Protein AF-A0A955SI60-F1 (afdb_monomer_lite)

Structure (mmCIF, N/CA/C/O backbone):
data_AF-A0A955SI60-F1
#
_entry.id   AF-A0A955SI60-F1
#
loop_
_atom_site.group_PDB
_atom_site.id
_atom_site.type_symbol
_atom_site.label_atom_id
_atom_site.label_alt_id
_atom_site.label_comp_id
_atom_site.label_asym_id
_atom_site.label_entity_id
_atom_site.label_seq_id
_atom_site.pdbx_PDB_ins_code
_atom_site.Cartn_x
_atom_site.Cartn_y
_atom_site.Cartn_z
_atom_site.occupancy
_atom_site.B_iso_or_equiv
_atom_site.auth_seq_id
_atom_site.auth_comp_id
_atom_site.auth_asym_id
_atom_site.auth_atom_id
_atom_site.pdbx_PDB_model_num
ATOM 1 N N . MET A 1 1 ? 5.652 25.265 19.968 1.00 90.12 1 MET A N 1
ATOM 2 C CA . MET A 1 1 ? 7.093 24.926 19.983 1.00 90.12 1 MET A CA 1
ATOM 3 C C . MET A 1 1 ? 7.359 23.483 19.547 1.00 90.12 1 MET A C 1
ATOM 5 O O . MET A 1 1 ? 7.915 23.309 18.474 1.00 90.12 1 MET A O 1
ATOM 9 N N . HIS A 1 2 ? 6.921 22.450 20.284 1.00 91.44 2 HIS A N 1
ATOM 10 C CA . HIS A 1 2 ? 7.214 21.042 19.933 1.00 91.44 2 HIS A CA 1
ATOM 11 C C . HIS A 1 2 ? 6.725 20.606 18.539 1.00 91.44 2 HIS A C 1
ATOM 13 O O . HIS A 1 2 ? 7.472 19.961 17.810 1.00 91.44 2 HIS A O 1
ATOM 19 N N . LEU A 1 3 ? 5.519 21.017 18.124 1.00 92.81 3 LEU A N 1
ATOM 20 C CA . LEU A 1 3 ? 5.010 20.723 16.776 1.00 92.81 3 LEU A CA 1
ATOM 21 C C . LEU A 1 3 ? 5.890 21.342 15.676 1.00 92.81 3 LEU A C 1
ATOM 23 O O . LEU A 1 3 ? 6.176 20.697 14.674 1.00 92.81 3 LEU A O 1
ATOM 27 N N . SER A 1 4 ? 6.368 22.571 15.882 1.00 93.38 4 SER A N 1
ATOM 28 C CA . SER A 1 4 ? 7.253 23.267 14.941 1.00 93.38 4 SER A CA 1
ATOM 29 C C . SER A 1 4 ? 8.592 22.541 14.789 1.00 93.38 4 SER A C 1
ATOM 31 O O . SER A 1 4 ? 9.069 22.372 13.672 1.00 93.38 4 SER A O 1
ATOM 33 N N . ILE A 1 5 ? 9.162 22.042 15.893 1.00 95.25 5 ILE A N 1
ATOM 34 C CA . ILE A 1 5 ? 10.389 21.229 15.868 1.00 95.25 5 ILE A CA 1
ATOM 35 C C . ILE A 1 5 ? 10.158 19.934 15.080 1.00 95.25 5 ILE A C 1
ATOM 37 O O . ILE A 1 5 ? 10.994 19.565 14.260 1.00 95.25 5 ILE A O 1
ATOM 41 N N . ALA A 1 6 ? 9.011 19.273 15.268 1.00 92.31 6 ALA A N 1
ATOM 42 C CA . ALA A 1 6 ? 8.667 18.076 14.505 1.00 92.31 6 ALA A CA 1
ATOM 43 C C . ALA A 1 6 ? 8.571 18.360 12.995 1.00 92.31 6 ALA A C 1
ATOM 45 O O . ALA A 1 6 ? 9.074 17.574 12.194 1.00 92.31 6 ALA A O 1
ATOM 46 N N . VAL A 1 7 ? 7.985 19.495 12.594 1.00 94.38 7 VAL A N 1
ATOM 47 C CA . VAL A 1 7 ? 7.945 19.915 11.182 1.00 94.38 7 VAL A CA 1
ATOM 48 C C . VAL A 1 7 ? 9.360 20.117 10.638 1.00 94.38 7 VAL A C 1
ATOM 50 O O . VAL A 1 7 ? 9.697 19.549 9.602 1.00 94.38 7 VAL A O 1
ATOM 53 N N . VAL A 1 8 ? 10.212 20.854 11.356 1.00 95.94 8 VAL A N 1
ATOM 54 C CA . VAL A 1 8 ? 11.603 21.102 10.944 1.00 95.94 8 VAL A CA 1
ATOM 55 C C . VAL A 1 8 ? 12.389 19.795 10.813 1.00 95.94 8 VAL A C 1
ATOM 57 O O . VAL A 1 8 ? 13.083 19.598 9.819 1.00 95.94 8 VAL A O 1
ATOM 60 N N . LEU A 1 9 ? 12.234 18.865 11.757 1.00 94.94 9 LEU A N 1
ATOM 61 C CA . LEU A 1 9 ? 12.903 17.565 11.714 1.00 94.94 9 LEU A CA 1
ATOM 62 C C . LEU A 1 9 ? 12.480 16.735 10.490 1.00 94.94 9 LEU A C 1
ATOM 64 O O . LEU A 1 9 ? 13.330 16.126 9.842 1.00 94.94 9 LEU A O 1
ATOM 68 N N . ASN A 1 10 ? 11.196 16.759 10.121 1.00 93.25 10 ASN A N 1
ATOM 69 C CA . ASN A 1 10 ? 10.710 16.091 8.909 1.00 93.25 10 ASN A CA 1
ATOM 70 C C . ASN A 1 10 ? 11.240 16.750 7.627 1.00 93.25 10 ASN A C 1
ATOM 72 O O . ASN A 1 10 ? 11.601 16.044 6.683 1.00 93.25 10 ASN A O 1
ATOM 76 N N . VAL A 1 11 ? 11.336 18.084 7.591 1.00 94.69 11 VAL A N 1
ATOM 77 C CA . VAL A 1 11 ? 11.937 18.811 6.461 1.00 94.69 11 VAL A CA 1
ATOM 78 C C . VAL A 1 11 ? 13.406 18.422 6.305 1.00 94.69 11 VAL A C 1
ATOM 80 O O . VAL A 1 11 ? 13.807 18.005 5.220 1.00 94.69 11 VAL A O 1
ATOM 83 N N . ILE A 1 12 ? 14.191 18.471 7.385 1.00 96.31 12 ILE A N 1
ATOM 84 C CA . ILE A 1 12 ? 15.611 18.092 7.368 1.00 96.31 12 ILE A CA 1
ATOM 85 C C . ILE A 1 12 ? 15.773 16.630 6.937 1.00 96.31 12 ILE A C 1
ATOM 87 O O . ILE A 1 12 ? 16.556 16.342 6.035 1.00 96.31 12 ILE A O 1
ATOM 91 N N . GLY A 1 13 ? 14.999 15.709 7.520 1.00 94.44 13 GLY A N 1
ATOM 92 C CA . GLY A 1 13 ? 15.037 14.292 7.152 1.00 94.44 13 GLY A CA 1
ATOM 93 C C . GLY A 1 13 ? 14.710 14.052 5.675 1.00 94.44 13 GLY A C 1
ATOM 94 O O . GLY A 1 13 ? 15.378 13.257 5.013 1.00 94.44 13 GLY A O 1
ATOM 95 N N . THR A 1 14 ? 13.737 14.786 5.128 1.00 94.69 14 THR A N 1
ATOM 96 C CA . THR A 1 14 ? 13.377 14.708 3.705 1.00 94.69 14 THR A CA 1
ATOM 97 C C . THR A 1 14 ? 14.503 15.236 2.819 1.00 94.69 14 THR A C 1
ATOM 99 O O . THR A 1 14 ? 14.872 14.571 1.854 1.00 94.69 14 THR A O 1
ATOM 102 N N . VAL A 1 15 ? 15.109 16.376 3.163 1.00 94.88 15 VAL A N 1
ATOM 103 C CA . VAL A 1 15 ? 16.250 16.936 2.419 1.00 94.88 15 VAL A CA 1
ATOM 104 C C . VAL A 1 15 ? 17.434 15.968 2.419 1.00 94.88 15 VAL A C 1
ATOM 106 O O . VAL A 1 15 ? 17.988 15.684 1.358 1.00 94.88 15 VAL A O 1
ATOM 109 N N . LEU A 1 16 ? 17.782 15.395 3.574 1.00 95.31 16 LEU A N 1
ATOM 110 C CA . LEU A 1 16 ? 18.852 14.398 3.679 1.00 95.31 16 LEU A CA 1
ATOM 111 C C . LEU A 1 16 ? 18.566 13.161 2.821 1.00 95.31 16 LEU A C 1
ATOM 113 O O . LEU A 1 16 ? 19.465 12.649 2.155 1.00 95.31 16 LEU A O 1
ATOM 117 N N . MET A 1 17 ? 17.312 12.702 2.792 1.00 95.06 17 MET A N 1
ATOM 118 C CA . MET A 1 17 ? 16.909 11.591 1.934 1.00 95.06 17 MET A CA 1
ATOM 119 C C . MET A 1 17 ? 17.058 11.940 0.446 1.00 95.06 17 MET A C 1
ATOM 121 O O . MET A 1 17 ? 17.582 11.121 -0.307 1.00 95.06 17 MET A O 1
ATOM 125 N N . PHE A 1 18 ? 16.628 13.133 0.021 1.00 95.19 18 PHE A N 1
ATOM 126 C CA . PHE A 1 18 ? 16.744 13.588 -1.370 1.00 95.19 18 PHE A CA 1
ATOM 127 C C . PHE A 1 18 ? 18.197 13.687 -1.808 1.00 95.19 18 PHE A C 1
ATOM 129 O O . PHE A 1 18 ? 18.535 13.220 -2.894 1.00 95.19 18 PHE A O 1
ATOM 136 N N . LEU A 1 19 ? 19.051 14.232 -0.937 1.00 93.94 19 LEU A N 1
ATOM 137 C CA . LEU A 1 19 ? 20.488 14.264 -1.149 1.00 93.94 19 LEU A CA 1
ATOM 138 C C . LEU A 1 19 ? 21.017 12.843 -1.3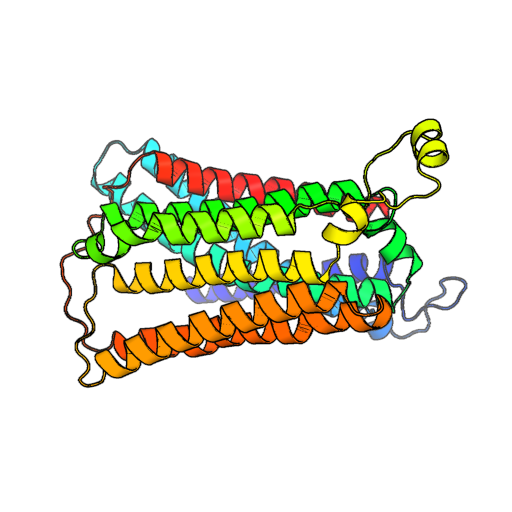12 1.00 93.94 19 LEU A C 1
ATOM 140 O O . LEU A 1 19 ? 21.517 12.533 -2.380 1.00 93.94 19 LEU A O 1
ATOM 144 N N . ALA A 1 20 ? 20.819 11.944 -0.344 1.00 93.75 20 ALA A N 1
ATOM 145 C CA . ALA A 1 20 ? 21.285 10.556 -0.447 1.00 93.75 20 ALA A CA 1
ATOM 146 C C . ALA A 1 20 ? 20.769 9.832 -1.710 1.00 93.75 20 ALA A C 1
ATOM 148 O O . ALA A 1 20 ? 21.484 9.029 -2.313 1.00 93.75 20 ALA A O 1
ATOM 149 N N . ASN A 1 21 ? 19.541 10.133 -2.142 1.00 94.06 21 ASN A N 1
ATOM 150 C CA . ASN A 1 21 ? 18.965 9.608 -3.377 1.00 94.06 21 ASN A CA 1
ATOM 151 C C . ASN A 1 21 ? 19.651 10.117 -4.638 1.00 94.06 21 ASN A C 1
ATOM 153 O O . ASN A 1 21 ? 19.667 9.378 -5.616 1.00 94.06 21 ASN A O 1
ATOM 157 N N . SER A 1 22 ? 20.249 11.308 -4.626 1.00 94.25 22 SER A N 1
ATOM 158 C CA . SER A 1 22 ? 21.050 11.821 -5.742 1.00 94.25 22 SER A CA 1
ATOM 159 C C . SER A 1 22 ? 22.220 10.891 -6.057 1.00 94.25 22 SER A C 1
ATOM 161 O O . SER A 1 22 ? 22.376 10.487 -7.205 1.00 94.25 22 SER A O 1
ATOM 163 N N . TRP A 1 23 ? 22.977 10.451 -5.043 1.00 91.94 23 TRP A N 1
ATOM 164 C CA . TRP A 1 23 ? 24.072 9.488 -5.239 1.00 91.94 23 TRP A CA 1
ATOM 165 C C . TRP A 1 23 ? 23.557 8.139 -5.742 1.00 91.94 23 TRP A C 1
ATOM 167 O O . TRP A 1 23 ? 24.095 7.589 -6.698 1.00 91.94 23 TRP A O 1
ATOM 177 N N . ILE A 1 24 ? 22.499 7.601 -5.125 1.00 89.75 24 ILE A N 1
ATOM 178 C CA . ILE A 1 24 ? 21.958 6.290 -5.515 1.00 89.75 24 ILE A CA 1
ATOM 179 C C . ILE A 1 24 ? 21.425 6.321 -6.950 1.00 89.75 24 ILE A C 1
ATOM 181 O O . ILE A 1 24 ? 21.704 5.399 -7.714 1.00 89.75 24 ILE A O 1
ATOM 185 N N . ALA A 1 25 ? 20.674 7.362 -7.312 1.00 92.19 25 ALA A N 1
ATOM 186 C CA . ALA A 1 25 ? 20.113 7.518 -8.646 1.00 92.19 25 ALA A CA 1
ATOM 187 C C . ALA A 1 25 ? 21.216 7.745 -9.688 1.00 92.19 25 ALA A C 1
ATOM 189 O O . ALA A 1 25 ? 21.189 7.098 -10.729 1.00 92.19 25 ALA A O 1
ATOM 190 N N . PHE A 1 26 ? 22.234 8.557 -9.387 1.00 92.75 26 PHE A N 1
ATOM 191 C CA . PHE A 1 26 ? 23.385 8.753 -10.272 1.00 92.75 26 PHE A CA 1
ATOM 192 C C . PHE A 1 26 ? 24.153 7.448 -10.536 1.00 92.75 26 PHE A C 1
ATOM 194 O O . PHE A 1 26 ? 24.513 7.175 -11.674 1.00 92.75 26 PHE A O 1
ATOM 201 N N . MET A 1 27 ? 24.346 6.595 -9.522 1.00 89.62 27 MET A N 1
ATOM 202 C CA . MET A 1 27 ? 24.999 5.289 -9.708 1.00 89.62 27 MET A CA 1
ATOM 203 C C . MET A 1 27 ? 24.209 4.329 -10.613 1.00 89.62 27 MET A C 1
ATOM 205 O O . MET A 1 27 ? 24.795 3.408 -11.169 1.00 89.62 27 MET A O 1
ATOM 209 N N . MET A 1 28 ? 22.888 4.498 -10.728 1.00 88.12 28 MET A N 1
ATOM 210 C CA . MET A 1 28 ? 22.024 3.639 -11.553 1.00 88.12 28 MET A CA 1
ATOM 211 C C . MET A 1 28 ? 21.735 4.235 -12.935 1.00 88.12 28 MET A C 1
ATOM 213 O O . MET A 1 28 ? 21.564 3.504 -13.908 1.00 88.12 28 MET A O 1
ATOM 217 N N . SER A 1 29 ? 21.655 5.558 -13.017 1.00 90.94 29 SER A N 1
ATOM 218 C CA . SER A 1 29 ? 21.390 6.315 -14.234 1.00 90.94 29 SER A CA 1
ATOM 219 C C . SER A 1 29 ? 22.292 7.551 -14.275 1.00 90.94 29 SER A C 1
ATOM 221 O O . SER A 1 29 ? 21.814 8.653 -13.992 1.00 90.94 29 SER A O 1
ATOM 223 N N . PRO A 1 30 ? 23.598 7.398 -14.556 1.00 92.00 30 PRO A N 1
ATOM 224 C CA . PRO A 1 30 ? 24.511 8.532 -14.602 1.00 92.00 30 PRO A CA 1
ATOM 225 C C . PRO A 1 30 ? 24.056 9.554 -15.651 1.00 92.00 30 PRO A C 1
ATOM 227 O O . PRO A 1 30 ? 23.577 9.199 -16.733 1.00 92.00 30 PRO A O 1
ATOM 230 N N . ALA A 1 31 ? 24.185 10.832 -15.301 1.00 91.56 31 ALA A N 1
ATOM 231 C CA . ALA A 1 31 ? 23.820 11.983 -16.122 1.00 91.56 31 ALA A CA 1
ATOM 232 C C . ALA A 1 31 ? 24.774 13.153 -15.822 1.00 91.56 31 ALA A C 1
ATOM 234 O O . ALA A 1 31 ? 25.354 13.220 -14.744 1.00 91.56 31 ALA A O 1
ATOM 235 N N . GLY A 1 32 ? 24.982 14.070 -16.771 1.00 91.31 32 GLY A N 1
ATOM 236 C CA . GLY A 1 32 ? 25.940 15.172 -16.584 1.00 91.31 32 GLY A CA 1
ATOM 237 C C . GLY A 1 32 ? 27.418 14.743 -16.585 1.00 91.31 32 GLY A C 1
ATOM 238 O O . GLY A 1 32 ? 28.268 15.493 -16.100 1.00 91.31 32 GLY A O 1
ATOM 239 N N . VAL A 1 33 ? 27.720 13.562 -17.134 1.00 92.75 33 VAL A N 1
ATOM 240 C CA . VAL A 1 33 ? 29.073 13.046 -17.395 1.00 92.75 33 VAL A CA 1
ATOM 241 C C . VAL A 1 33 ? 29.200 12.588 -18.852 1.00 92.75 33 VAL A C 1
ATOM 243 O O . VAL A 1 33 ? 28.185 12.254 -19.466 1.00 92.75 33 VAL A O 1
ATOM 246 N N . ASP A 1 34 ? 30.413 12.591 -19.408 1.00 90.81 34 ASP A N 1
ATOM 247 C CA . ASP A 1 34 ? 30.697 12.011 -20.730 1.00 90.81 34 ASP A CA 1
ATOM 248 C C . ASP A 1 34 ? 30.874 10.478 -20.686 1.00 90.81 34 ASP A C 1
ATOM 250 O O . ASP A 1 34 ? 30.772 9.846 -19.631 1.00 90.81 34 ASP A O 1
ATOM 254 N N . GLU A 1 35 ? 31.157 9.867 -21.841 1.00 87.38 35 GLU A N 1
ATOM 255 C CA . GLU A 1 35 ? 31.391 8.418 -21.975 1.00 87.38 35 GLU A CA 1
ATOM 256 C C . GLU A 1 35 ? 32.590 7.909 -21.159 1.00 87.38 35 GLU A C 1
ATOM 258 O O . GLU A 1 35 ? 32.655 6.728 -20.825 1.00 87.38 35 GLU A O 1
ATOM 263 N N . GLN A 1 36 ? 33.533 8.789 -20.816 1.00 89.62 36 GLN A N 1
ATOM 264 C CA . GLN A 1 36 ? 34.694 8.474 -19.981 1.00 89.62 36 GLN A CA 1
ATOM 265 C C . GLN A 1 36 ? 34.423 8.759 -18.494 1.00 89.62 36 GLN A C 1
ATOM 267 O O . GLN A 1 36 ? 35.322 8.612 -17.664 1.00 89.62 36 GLN A O 1
ATOM 272 N N . GLY A 1 37 ? 33.199 9.168 -18.143 1.00 86.62 37 GLY A N 1
ATOM 273 C CA . GLY A 1 37 ? 32.790 9.509 -16.784 1.00 86.62 37 GLY A CA 1
ATOM 274 C C . GLY A 1 37 ? 33.261 10.887 -16.316 1.00 86.62 37 GLY A C 1
ATOM 275 O O . GLY A 1 37 ? 33.179 11.184 -15.122 1.00 86.62 37 GLY A O 1
ATOM 276 N N . ARG A 1 38 ? 33.761 11.745 -17.212 1.00 91.44 38 ARG A N 1
ATOM 277 C CA . ARG A 1 38 ? 34.211 13.094 -16.854 1.00 91.44 38 ARG A CA 1
ATOM 278 C C . ARG A 1 38 ? 33.012 14.005 -16.661 1.00 91.44 38 ARG A C 1
ATOM 280 O O . ARG A 1 38 ? 32.083 14.025 -17.462 1.00 91.44 38 ARG A O 1
ATOM 287 N N . TYR A 1 39 ? 33.050 14.781 -15.588 1.00 92.81 39 TYR A N 1
ATOM 288 C CA . TYR A 1 39 ? 31.988 15.710 -15.230 1.00 92.81 39 TYR A CA 1
ATOM 289 C C . TYR A 1 39 ? 31.875 16.873 -16.224 1.00 92.81 39 TYR A C 1
ATOM 291 O O . TYR A 1 39 ? 32.852 17.565 -16.497 1.00 92.81 39 TYR A O 1
ATOM 299 N N . LEU A 1 40 ? 30.657 17.119 -16.718 1.00 92.38 40 LEU A N 1
ATOM 300 C CA . LEU A 1 40 ? 30.363 18.115 -17.757 1.00 92.38 40 LEU A CA 1
ATOM 301 C C . LEU A 1 40 ? 30.100 19.533 -17.214 1.00 92.38 40 LEU A C 1
ATOM 303 O O . LEU A 1 40 ? 29.618 20.397 -17.941 1.00 92.38 40 LEU A O 1
ATOM 307 N N . GLY A 1 41 ? 30.374 19.790 -15.932 1.00 89.31 41 GLY A N 1
ATOM 308 C CA . GLY A 1 41 ? 30.292 21.134 -15.345 1.00 89.31 41 GLY A CA 1
ATOM 309 C C . GLY A 1 41 ? 28.928 21.539 -14.771 1.00 89.31 41 GLY A C 1
ATOM 310 O O . GLY A 1 41 ? 28.852 22.573 -14.112 1.00 89.31 41 GLY A O 1
ATOM 311 N N . ASN A 1 42 ? 27.868 20.735 -14.938 1.00 89.44 42 ASN A N 1
ATOM 312 C CA . ASN A 1 42 ? 26.537 21.028 -14.387 1.00 89.44 42 ASN A CA 1
ATOM 313 C C . ASN A 1 42 ? 26.096 20.018 -13.312 1.00 89.44 42 ASN A C 1
ATOM 315 O O . ASN A 1 42 ? 25.663 18.902 -13.612 1.00 89.44 42 ASN A O 1
ATOM 319 N N . ILE A 1 43 ? 26.138 20.447 -12.048 1.00 89.50 43 ILE A N 1
ATOM 320 C CA . ILE A 1 43 ? 25.879 19.577 -10.894 1.00 89.50 43 ILE A CA 1
ATOM 321 C C . ILE A 1 43 ? 24.404 19.205 -10.803 1.00 89.50 43 ILE A C 1
ATOM 323 O O . ILE A 1 43 ? 24.063 18.122 -10.332 1.00 89.50 43 ILE A O 1
ATOM 327 N N . TRP A 1 44 ? 23.524 20.070 -11.314 1.00 92.19 44 TRP A N 1
ATOM 328 C CA . TRP A 1 44 ? 22.099 19.788 -11.365 1.00 92.19 44 TRP A CA 1
ATOM 329 C C . TRP A 1 44 ? 21.808 18.583 -12.256 1.00 92.19 44 TRP A C 1
ATOM 331 O O . TRP A 1 44 ? 21.003 17.743 -11.876 1.00 92.19 44 TRP A O 1
ATOM 341 N N . HIS A 1 45 ? 22.509 18.431 -13.385 1.00 89.81 45 HIS A N 1
ATOM 342 C CA . HIS A 1 45 ? 22.351 17.258 -14.252 1.00 89.81 45 HIS A CA 1
ATOM 343 C C . HIS A 1 45 ? 22.908 15.976 -13.619 1.00 89.81 45 HIS A C 1
ATOM 345 O O . HIS A 1 45 ? 22.363 14.904 -13.861 1.00 89.81 45 HIS A O 1
ATOM 351 N N . ALA A 1 46 ? 23.944 16.078 -12.782 1.00 89.12 46 ALA A N 1
ATOM 352 C CA . ALA A 1 46 ? 24.462 14.934 -12.028 1.00 89.12 46 ALA A CA 1
ATOM 353 C C . ALA A 1 46 ? 23.514 14.499 -10.895 1.00 89.12 46 ALA A C 1
ATOM 355 O O . ALA A 1 46 ? 23.367 13.311 -10.620 1.00 89.12 46 ALA A O 1
ATOM 356 N N . ILE A 1 47 ? 22.836 15.453 -10.252 1.00 91.81 47 ILE A N 1
ATOM 357 C CA . ILE A 1 47 ? 21.869 15.186 -9.181 1.00 91.81 47 ILE A CA 1
ATOM 358 C C . ILE A 1 47 ? 20.528 14.699 -9.748 1.00 91.81 47 ILE A C 1
ATOM 360 O O . ILE A 1 47 ? 20.003 13.666 -9.329 1.00 91.81 47 ILE A O 1
ATOM 364 N N . HIS A 1 48 ? 19.975 15.434 -10.710 1.00 92.19 48 HIS A N 1
ATOM 365 C CA . HIS A 1 48 ? 18.646 15.231 -11.280 1.00 92.19 48 HIS A CA 1
ATOM 366 C C . HIS A 1 48 ? 18.674 14.232 -12.443 1.00 92.19 48 HIS A C 1
ATOM 368 O O . HIS A 1 48 ? 18.278 14.533 -13.569 1.00 92.19 48 HIS A O 1
ATOM 374 N N . SER A 1 49 ? 19.173 13.028 -12.168 1.00 92.88 49 SER A N 1
ATOM 375 C CA . SER A 1 49 ? 19.160 11.928 -13.134 1.00 92.88 49 SER A CA 1
ATOM 376 C C . SER A 1 49 ? 17.742 11.412 -13.416 1.00 92.88 49 SER A C 1
ATOM 378 O O . SER A 1 49 ? 16.798 11.701 -12.675 1.00 92.88 49 SER A O 1
ATOM 380 N N . ALA A 1 50 ? 17.597 10.587 -14.461 1.00 92.00 50 ALA A N 1
ATOM 381 C CA . ALA A 1 50 ? 16.317 10.007 -14.883 1.00 92.00 50 ALA A CA 1
ATOM 382 C C . ALA A 1 50 ? 15.547 9.316 -13.738 1.00 92.00 50 ALA A C 1
ATOM 384 O O . ALA A 1 50 ? 14.320 9.367 -13.684 1.00 92.00 50 ALA A O 1
ATOM 385 N N . LEU A 1 51 ? 16.262 8.701 -12.790 1.00 93.69 51 LEU A N 1
ATOM 386 C CA . LEU A 1 51 ? 15.659 7.953 -11.687 1.00 93.69 51 LEU A CA 1
ATOM 387 C C . LEU A 1 51 ? 15.464 8.771 -10.404 1.00 93.69 51 LEU A C 1
ATOM 389 O O . LEU A 1 51 ? 14.845 8.262 -9.469 1.00 93.69 51 LEU A O 1
ATOM 393 N N . TRP A 1 52 ? 15.935 10.022 -10.329 1.00 95.12 52 TRP A N 1
ATOM 394 C CA . TRP A 1 52 ? 15.946 10.782 -9.074 1.00 95.12 52 TRP A CA 1
ATOM 395 C C . TRP A 1 52 ? 14.540 11.073 -8.530 1.00 95.12 52 TRP A C 1
ATOM 397 O O . TRP A 1 52 ? 14.237 10.700 -7.394 1.00 95.12 52 TRP A O 1
ATOM 407 N N . ASN A 1 53 ? 13.643 11.667 -9.330 1.00 95.00 53 ASN A N 1
ATOM 408 C CA . ASN A 1 53 ? 12.268 11.945 -8.881 1.00 95.00 53 ASN A CA 1
ATOM 409 C C . ASN A 1 53 ? 11.469 10.666 -8.571 1.00 95.00 53 ASN A C 1
ATOM 411 O O . ASN A 1 53 ? 10.912 10.586 -7.471 1.00 95.00 53 ASN A O 1
ATOM 415 N N . PRO A 1 54 ? 11.423 9.650 -9.459 1.00 94.56 54 PRO A N 1
ATOM 416 C CA . PRO A 1 54 ? 10.700 8.414 -9.164 1.00 94.56 54 PRO A CA 1
ATOM 417 C C . PRO A 1 54 ? 11.219 7.720 -7.897 1.00 94.56 54 PRO A C 1
ATOM 419 O O . PRO A 1 54 ? 10.426 7.237 -7.085 1.00 94.56 54 PRO A O 1
ATOM 422 N N . LEU A 1 55 ? 12.543 7.714 -7.680 1.00 94.19 55 LEU A N 1
ATOM 423 C CA . LEU A 1 55 ? 13.155 7.130 -6.487 1.00 94.19 55 LEU A CA 1
ATOM 424 C C . LEU A 1 55 ? 12.783 7.908 -5.222 1.00 94.19 55 LEU A C 1
ATOM 426 O O . LEU A 1 55 ? 12.430 7.292 -4.215 1.00 94.19 55 LEU A O 1
ATOM 430 N N . ASN A 1 56 ? 12.830 9.242 -5.269 1.00 95.81 56 ASN A N 1
ATOM 431 C CA . ASN A 1 56 ? 12.432 10.101 -4.155 1.00 95.81 56 ASN A CA 1
ATOM 432 C C . ASN A 1 56 ? 10.977 9.859 -3.749 1.00 95.81 56 ASN A C 1
ATOM 434 O O . ASN A 1 56 ? 10.704 9.627 -2.571 1.00 95.81 56 ASN A O 1
ATOM 438 N N . VAL A 1 57 ? 10.055 9.847 -4.715 1.00 95.81 57 VAL A N 1
ATOM 439 C CA . VAL A 1 57 ? 8.629 9.615 -4.449 1.00 95.81 57 VAL A CA 1
ATOM 440 C C . VAL A 1 57 ? 8.409 8.226 -3.855 1.00 95.81 57 VAL A C 1
ATOM 442 O O . VAL A 1 57 ? 7.773 8.102 -2.809 1.00 95.81 57 VAL A O 1
ATOM 445 N N . HIS A 1 58 ? 8.988 7.183 -4.454 1.00 94.88 58 HIS A N 1
ATOM 446 C CA . HIS A 1 58 ? 8.866 5.823 -3.935 1.00 94.88 58 HIS A CA 1
ATOM 447 C C . HIS A 1 58 ? 9.416 5.695 -2.505 1.00 94.88 58 HIS A C 1
ATOM 449 O O . HIS A 1 58 ? 8.781 5.079 -1.649 1.00 94.88 58 HIS A O 1
ATOM 455 N N . ARG A 1 59 ? 10.571 6.309 -2.213 1.00 94.06 59 ARG A N 1
ATOM 456 C CA . ARG A 1 59 ? 11.196 6.232 -0.885 1.00 94.06 59 ARG A CA 1
ATOM 457 C C . ARG A 1 59 ? 10.484 7.058 0.178 1.00 94.06 59 ARG A C 1
ATOM 459 O O . ARG A 1 59 ? 10.427 6.583 1.305 1.00 94.06 59 ARG A O 1
ATOM 466 N N . ILE A 1 60 ? 9.911 8.222 -0.140 1.00 95.00 60 ILE A N 1
ATOM 467 C CA . ILE A 1 60 ? 9.066 8.954 0.822 1.00 95.00 60 ILE A CA 1
ATOM 468 C C . ILE A 1 60 ? 7.904 8.065 1.252 1.00 95.00 60 ILE A C 1
ATOM 470 O O . ILE A 1 60 ? 7.722 7.823 2.443 1.00 95.00 60 ILE A O 1
ATOM 474 N N . LEU A 1 61 ? 7.148 7.544 0.283 1.00 95.75 61 LEU A N 1
ATOM 475 C CA . LEU A 1 61 ? 5.991 6.697 0.566 1.00 95.75 61 LEU A CA 1
ATOM 476 C C . LEU A 1 61 ? 6.408 5.454 1.367 1.00 95.75 61 LEU A C 1
ATOM 478 O O . LEU A 1 61 ? 5.797 5.140 2.385 1.00 95.75 61 LEU A O 1
ATOM 482 N N . GLY A 1 62 ? 7.497 4.796 0.961 1.00 94.50 62 GLY A N 1
ATOM 483 C CA . GLY A 1 62 ? 8.019 3.612 1.641 1.00 94.50 62 GLY A CA 1
ATOM 484 C C . GLY A 1 62 ? 8.479 3.891 3.074 1.00 94.50 62 GLY A C 1
ATOM 485 O O . GLY A 1 62 ? 8.132 3.136 3.978 1.00 94.50 62 GLY A O 1
ATOM 486 N N . ASN A 1 63 ? 9.212 4.983 3.306 1.00 94.12 63 ASN A N 1
ATOM 487 C CA . ASN A 1 63 ? 9.705 5.359 4.633 1.00 94.12 63 ASN A CA 1
ATOM 488 C C . ASN A 1 63 ? 8.561 5.723 5.584 1.00 94.12 63 ASN A C 1
ATOM 490 O O . ASN A 1 63 ? 8.587 5.329 6.747 1.00 94.12 63 ASN A O 1
ATOM 494 N N . MET A 1 64 ? 7.548 6.446 5.098 1.00 94.81 64 MET A N 1
ATOM 495 C CA . MET A 1 64 ? 6.387 6.819 5.909 1.00 94.81 64 MET A CA 1
ATOM 496 C C . MET A 1 64 ? 5.520 5.602 6.245 1.00 94.81 64 MET A C 1
ATOM 498 O O . MET A 1 64 ? 5.093 5.447 7.391 1.00 94.81 64 MET A O 1
ATOM 502 N N . ALA A 1 65 ? 5.313 4.707 5.273 1.00 95.88 65 ALA A N 1
ATOM 503 C CA . ALA A 1 65 ? 4.601 3.454 5.492 1.00 95.88 65 ALA A CA 1
ATOM 504 C C . ALA A 1 65 ? 5.332 2.565 6.514 1.00 95.88 65 ALA A C 1
ATOM 506 O O . ALA A 1 65 ? 4.729 2.074 7.472 1.00 95.88 65 ALA A O 1
ATOM 507 N N . PHE A 1 66 ? 6.656 2.445 6.367 1.00 95.62 66 PHE A N 1
ATOM 508 C CA . PHE A 1 66 ? 7.506 1.701 7.288 1.00 95.62 66 PHE A CA 1
ATOM 509 C C . PHE A 1 66 ? 7.503 2.307 8.697 1.00 95.62 66 PHE A C 1
ATOM 511 O O . PHE A 1 66 ? 7.248 1.589 9.661 1.00 95.62 66 PHE A O 1
ATOM 518 N N . GLY A 1 67 ? 7.701 3.621 8.836 1.00 95.31 67 GLY A N 1
ATOM 519 C CA . GLY A 1 67 ? 7.682 4.302 10.133 1.00 95.31 67 GLY A CA 1
ATOM 520 C C . GLY A 1 67 ? 6.366 4.092 10.886 1.00 95.31 67 GLY A C 1
ATOM 521 O O . GLY A 1 67 ? 6.381 3.727 12.062 1.00 95.31 67 GLY A O 1
ATOM 522 N N . GLY A 1 68 ? 5.229 4.221 10.191 1.00 96.56 68 GLY A N 1
ATOM 523 C CA . GLY A 1 68 ? 3.914 3.904 10.754 1.00 96.56 68 GLY A CA 1
ATOM 524 C C . GLY A 1 68 ? 3.812 2.447 11.216 1.00 96.56 68 GLY A C 1
ATOM 525 O O . GLY A 1 68 ? 3.349 2.183 12.323 1.00 96.56 68 GLY A O 1
ATOM 526 N N . SER A 1 69 ? 4.314 1.498 10.421 1.00 96.69 69 SER A N 1
ATOM 527 C CA . SER A 1 69 ? 4.298 0.078 10.794 1.00 96.69 69 SER A CA 1
ATOM 528 C C . SER A 1 69 ? 5.156 -0.232 12.029 1.00 96.69 69 SER A C 1
ATOM 530 O O . SER A 1 69 ? 4.707 -0.970 12.902 1.00 96.69 69 SER A O 1
ATOM 532 N N . VAL A 1 70 ? 6.337 0.382 12.173 1.00 97.50 70 VAL A N 1
ATOM 533 C CA . VAL A 1 70 ? 7.221 0.188 13.338 1.00 97.50 70 VAL A CA 1
ATOM 534 C C . VAL A 1 70 ? 6.556 0.696 14.617 1.00 97.50 70 VAL A C 1
ATOM 536 O O . VAL A 1 70 ? 6.547 0.000 15.633 1.00 97.50 70 VAL A O 1
ATOM 539 N N . VAL A 1 71 ? 5.941 1.882 14.565 1.00 98.12 71 VAL A N 1
ATOM 540 C CA . VAL A 1 71 ? 5.188 2.433 15.702 1.00 98.12 71 VAL A CA 1
ATOM 541 C C . VAL A 1 71 ? 3.979 1.548 16.030 1.00 98.12 71 VAL A C 1
ATOM 543 O O . VAL A 1 71 ? 3.702 1.304 17.205 1.00 98.12 71 VAL A O 1
ATOM 546 N N . ALA A 1 72 ? 3.296 1.006 15.016 1.00 97.88 72 ALA A N 1
ATOM 547 C CA . ALA A 1 72 ? 2.183 0.080 15.211 1.00 97.88 72 ALA A CA 1
ATOM 548 C C . ALA A 1 72 ? 2.630 -1.244 15.855 1.00 97.88 72 ALA A C 1
ATOM 550 O O . ALA A 1 72 ? 1.949 -1.740 16.749 1.00 97.88 72 ALA A O 1
ATOM 551 N N . ALA A 1 73 ? 3.786 -1.789 15.470 1.00 98.00 73 ALA A N 1
ATOM 552 C CA . ALA A 1 73 ? 4.357 -2.986 16.086 1.00 98.00 73 ALA A CA 1
ATOM 553 C C . ALA A 1 73 ? 4.792 -2.746 17.539 1.00 98.00 73 ALA A C 1
ATOM 555 O O . ALA A 1 73 ? 4.549 -3.592 18.399 1.00 98.00 73 ALA A O 1
ATOM 556 N N . TYR A 1 74 ? 5.366 -1.577 17.843 1.00 98.38 74 TYR A N 1
ATOM 557 C CA . TYR A 1 74 ? 5.639 -1.182 19.227 1.00 98.38 74 TYR A CA 1
ATOM 558 C C . TYR A 1 74 ? 4.347 -1.116 20.051 1.00 98.38 74 TYR A C 1
ATOM 560 O O . TYR A 1 74 ? 4.270 -1.699 21.134 1.00 98.38 74 TYR A O 1
ATOM 568 N N . ALA A 1 75 ? 3.312 -0.459 19.523 1.00 98.44 75 ALA A N 1
ATOM 569 C CA . ALA A 1 75 ? 2.013 -0.375 20.179 1.00 98.44 75 ALA A CA 1
ATOM 570 C C . ALA A 1 75 ? 1.395 -1.768 20.390 1.00 98.44 75 ALA A C 1
ATOM 572 O O . ALA A 1 75 ? 0.893 -2.061 21.470 1.00 98.44 75 ALA A O 1
ATOM 573 N N . ALA A 1 76 ? 1.514 -2.659 19.407 1.00 98.31 76 ALA A N 1
ATOM 574 C CA . ALA A 1 76 ? 1.053 -4.038 19.496 1.00 98.31 76 ALA A CA 1
ATOM 575 C C . ALA A 1 76 ? 1.762 -4.832 20.601 1.00 98.31 76 ALA A C 1
ATOM 577 O O . ALA A 1 76 ? 1.105 -5.488 21.410 1.00 98.31 76 ALA A O 1
ATOM 578 N N . TYR A 1 77 ? 3.092 -4.735 20.685 1.00 98.31 77 TYR A N 1
ATOM 579 C CA . TYR A 1 77 ? 3.862 -5.347 21.769 1.00 98.31 77 TYR A CA 1
ATOM 580 C C . TYR A 1 77 ? 3.407 -4.820 23.135 1.00 98.31 77 TYR A C 1
ATOM 582 O O . TYR A 1 77 ? 3.099 -5.598 24.042 1.00 98.31 77 TYR A O 1
ATOM 590 N N . ARG A 1 78 ? 3.294 -3.494 23.266 1.00 98.44 78 ARG A N 1
ATOM 591 C CA . ARG A 1 78 ? 2.871 -2.857 24.514 1.00 98.44 78 ARG A CA 1
ATOM 592 C C . ARG A 1 78 ? 1.448 -3.248 24.906 1.00 98.44 78 ARG A C 1
ATOM 594 O O . ARG A 1 78 ? 1.243 -3.605 26.061 1.00 98.44 78 ARG A O 1
ATOM 601 N N . PHE A 1 79 ? 0.512 -3.299 23.956 1.00 98.38 79 PHE A N 1
ATOM 602 C CA . PHE A 1 79 ? -0.853 -3.792 24.160 1.00 98.38 79 PHE A CA 1
ATOM 603 C C . PHE A 1 79 ? -0.867 -5.217 24.732 1.00 98.38 79 PHE A C 1
ATOM 605 O O . PHE A 1 79 ? -1.599 -5.489 25.683 1.00 98.38 79 PHE A O 1
ATOM 612 N N . LEU A 1 80 ? -0.065 -6.130 24.168 1.00 98.06 80 LEU A N 1
ATOM 613 C CA . LEU A 1 80 ? -0.001 -7.528 24.615 1.00 98.06 80 LEU A CA 1
ATOM 614 C C . LEU A 1 80 ? 0.624 -7.663 26.010 1.00 98.06 80 LEU A C 1
ATOM 616 O O . LEU A 1 80 ? 0.242 -8.546 26.774 1.00 98.06 80 LEU A O 1
ATOM 620 N N . SER A 1 81 ? 1.565 -6.781 26.348 1.00 97.75 81 SER A N 1
ATOM 621 C CA . SER A 1 81 ? 2.227 -6.753 27.658 1.00 97.75 81 SER A CA 1
ATOM 622 C C . SER A 1 81 ? 1.473 -5.960 28.738 1.00 97.75 81 SER A C 1
ATOM 624 O O . SER A 1 81 ? 1.833 -6.057 29.914 1.00 97.75 81 SER A O 1
ATOM 626 N N . ALA A 1 82 ? 0.448 -5.190 28.352 1.00 97.75 82 ALA A N 1
ATOM 627 C CA . ALA A 1 82 ? -0.259 -4.251 29.219 1.00 97.75 82 ALA A CA 1
ATOM 628 C C . ALA A 1 82 ? -0.913 -4.954 30.413 1.00 97.75 82 ALA A C 1
ATOM 630 O O . ALA A 1 82 ? -1.611 -5.967 30.258 1.00 97.75 82 ALA A O 1
ATOM 631 N N . LYS A 1 83 ? -0.712 -4.387 31.606 1.00 97.62 83 LYS A N 1
ATOM 632 C CA . LYS A 1 83 ? -1.226 -4.946 32.868 1.00 97.62 83 LYS A CA 1
ATOM 633 C C . LYS A 1 83 ? -2.558 -4.337 33.277 1.00 97.62 83 LYS A C 1
ATOM 635 O O . LYS A 1 83 ? -3.319 -4.986 33.988 1.00 97.62 83 LYS A O 1
ATOM 640 N N . THR A 1 84 ? -2.860 -3.140 32.786 1.00 97.94 84 THR A N 1
ATOM 641 C CA . THR A 1 84 ? -4.116 -2.440 33.056 1.00 97.94 84 THR A CA 1
ATOM 642 C C . THR A 1 84 ? -4.945 -2.282 31.784 1.00 97.94 84 THR A C 1
ATOM 644 O O . THR A 1 84 ? -4.430 -2.302 30.661 1.00 97.94 84 THR A O 1
ATOM 647 N N . ASP A 1 85 ? -6.256 -2.126 31.958 1.00 97.06 85 ASP A N 1
ATOM 648 C CA . ASP A 1 85 ? -7.171 -1.872 30.843 1.00 97.06 85 ASP A CA 1
ATOM 649 C C . ASP A 1 85 ? -6.930 -0.492 30.211 1.00 97.06 85 ASP A C 1
ATOM 651 O O . ASP A 1 85 ? -7.071 -0.346 28.998 1.00 97.06 85 ASP A O 1
ATOM 655 N N . GLU A 1 86 ? -6.490 0.491 31.000 1.00 97.38 86 GLU A N 1
ATOM 656 C CA . GLU A 1 86 ? -6.142 1.833 30.523 1.00 97.38 86 GLU A CA 1
ATOM 657 C C . GLU A 1 86 ? -4.910 1.819 29.606 1.00 97.38 86 GLU A C 1
ATOM 659 O O . GLU A 1 86 ? -4.965 2.350 28.495 1.00 97.38 86 GLU A O 1
ATOM 664 N N . GLU A 1 87 ? -3.826 1.140 30.00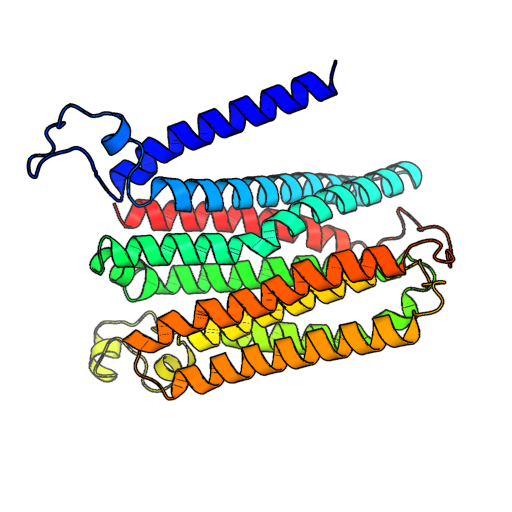6 1.00 97.62 87 GLU A N 1
ATOM 665 C CA . GLU A 1 87 ? -2.650 0.963 29.144 1.00 97.62 87 GLU A CA 1
ATOM 666 C C . GLU A 1 87 ? -3.031 0.252 27.844 1.00 97.62 87 GLU A C 1
ATOM 668 O O . GLU A 1 87 ? -2.631 0.661 26.751 1.00 97.62 87 GLU A O 1
ATOM 673 N N . ARG A 1 88 ? -3.843 -0.806 27.945 1.00 97.94 88 ARG A N 1
ATOM 674 C CA . ARG A 1 88 ? -4.287 -1.569 26.778 1.00 97.94 88 ARG A CA 1
ATOM 675 C C . ARG A 1 88 ? -5.116 -0.706 25.825 1.00 97.94 88 ARG A C 1
ATOM 677 O O . ARG A 1 88 ? -4.926 -0.790 24.612 1.00 97.94 88 ARG A O 1
ATOM 684 N N . ALA A 1 89 ? -5.993 0.147 26.351 1.00 97.88 89 ALA A N 1
ATOM 685 C CA . ALA A 1 89 ? -6.768 1.097 25.559 1.00 97.88 89 ALA A CA 1
ATOM 686 C C . ALA A 1 89 ? -5.880 2.146 24.871 1.00 97.88 89 ALA A C 1
ATOM 688 O O . ALA A 1 89 ? -6.065 2.418 23.682 1.00 97.88 89 ALA A O 1
ATOM 689 N N . HIS A 1 90 ? -4.883 2.683 25.579 1.00 98.12 90 HIS A N 1
ATOM 690 C CA . HIS A 1 90 ? -3.929 3.637 25.016 1.00 98.12 90 HIS A CA 1
ATOM 691 C C . HIS A 1 90 ? -3.143 3.037 23.841 1.00 98.12 90 HIS A C 1
ATOM 693 O O . HIS A 1 90 ? -3.061 3.641 22.770 1.00 98.12 90 HIS A O 1
ATOM 699 N N . TYR A 1 91 ? -2.601 1.828 24.008 1.00 98.38 91 TYR A N 1
ATOM 700 C CA . TYR A 1 91 ? -1.813 1.184 22.958 1.00 98.38 91 TYR A CA 1
ATOM 701 C C . TYR A 1 91 ? -2.660 0.661 21.791 1.00 98.38 91 TYR A C 1
ATOM 703 O O . TYR A 1 91 ? -2.178 0.638 20.661 1.00 98.38 91 TYR A O 1
ATOM 711 N N . ASP A 1 92 ? -3.934 0.325 22.006 1.00 98.06 92 ASP A N 1
ATOM 712 C CA . ASP A 1 92 ? -4.878 0.071 20.907 1.00 98.06 92 ASP A CA 1
ATOM 713 C C . ASP A 1 92 ? -5.084 1.330 20.049 1.00 98.06 92 ASP A C 1
ATOM 715 O O . ASP A 1 92 ? -4.990 1.287 18.819 1.00 98.06 92 ASP A O 1
ATOM 719 N N . TRP A 1 93 ? -5.291 2.481 20.698 1.00 97.44 93 TRP A N 1
ATOM 720 C CA . TRP A 1 93 ? -5.389 3.772 20.017 1.00 97.44 93 TRP A CA 1
ATOM 721 C C . TRP A 1 93 ? -4.117 4.121 19.249 1.00 97.44 93 TRP A C 1
ATOM 723 O O . TRP A 1 93 ? -4.189 4.435 18.058 1.00 97.44 93 TRP A O 1
ATOM 733 N N . MET A 1 94 ? -2.959 3.992 19.894 1.00 98.06 94 MET A N 1
ATOM 734 C CA . MET A 1 94 ? -1.663 4.239 19.268 1.00 98.06 94 MET A CA 1
ATOM 735 C C . MET A 1 94 ? -1.448 3.330 18.051 1.00 98.06 94 MET A C 1
ATOM 737 O O . MET A 1 94 ? -1.063 3.811 16.985 1.00 98.06 94 MET A O 1
ATOM 741 N N . GLY A 1 95 ? -1.745 2.033 18.186 1.00 97.12 95 GLY A N 1
ATOM 742 C CA . GLY A 1 95 ? -1.620 1.054 17.108 1.00 97.12 95 GLY A CA 1
ATOM 743 C C . GLY A 1 95 ? -2.513 1.389 15.917 1.00 97.12 95 GLY A C 1
ATOM 744 O O . GLY A 1 95 ? -2.055 1.342 14.777 1.00 97.12 95 GLY A O 1
ATOM 745 N N . TYR A 1 96 ? -3.752 1.816 16.170 1.00 94.94 96 TYR A N 1
ATOM 746 C CA . TYR A 1 96 ? -4.658 2.258 15.113 1.00 94.94 96 TYR A CA 1
ATOM 747 C C . TYR A 1 96 ? -4.150 3.509 14.382 1.00 94.94 96 TYR A C 1
ATOM 749 O O . TYR A 1 96 ? -4.140 3.524 13.151 1.00 94.94 96 TYR A O 1
ATOM 757 N N . VAL A 1 97 ? -3.722 4.547 15.110 1.00 96.25 97 VAL A N 1
ATOM 758 C CA . VAL A 1 97 ? -3.220 5.792 14.500 1.00 96.25 97 VAL A CA 1
ATOM 759 C C . VAL A 1 97 ? -1.985 5.514 13.641 1.00 96.25 97 VAL A C 1
ATOM 761 O O . VAL A 1 97 ? -1.899 5.982 12.506 1.00 96.25 97 VAL A O 1
ATOM 764 N N . ALA A 1 98 ? -1.055 4.710 14.152 1.00 96.88 98 ALA A N 1
ATOM 765 C CA . ALA A 1 98 ? 0.159 4.333 13.442 1.00 96.88 98 ALA A CA 1
ATOM 766 C C . ALA A 1 98 ? -0.133 3.477 12.195 1.00 96.88 98 ALA A C 1
ATOM 768 O O . ALA A 1 98 ? 0.409 3.744 11.121 1.00 96.88 98 ALA A O 1
ATOM 769 N N . MET A 1 99 ? -1.051 2.510 12.307 1.00 94.31 99 MET A N 1
ATOM 770 C CA . MET A 1 99 ? -1.528 1.711 11.175 1.00 94.31 99 MET A CA 1
ATOM 771 C C . MET A 1 99 ? -2.190 2.596 10.114 1.00 94.31 99 MET A C 1
ATOM 773 O O . MET A 1 99 ? -1.882 2.463 8.934 1.00 94.31 99 MET A O 1
ATOM 777 N N . PHE A 1 100 ? -3.036 3.551 10.505 1.00 93.19 100 PHE A N 1
ATOM 778 C CA . PHE A 1 100 ? -3.678 4.473 9.566 1.00 93.19 100 PHE A CA 1
ATOM 779 C C . PHE A 1 100 ? -2.662 5.278 8.747 1.00 93.19 100 PHE A C 1
ATOM 781 O O . PHE A 1 100 ? -2.796 5.371 7.524 1.00 93.19 100 PHE A O 1
ATOM 788 N N . ILE A 1 101 ? -1.622 5.804 9.403 1.00 94.12 101 ILE A N 1
ATOM 789 C CA . ILE A 1 101 ? -0.504 6.465 8.720 1.00 94.12 101 ILE A CA 1
ATOM 790 C C . ILE A 1 101 ? 0.150 5.482 7.746 1.00 94.12 101 ILE A C 1
ATOM 792 O O . ILE A 1 101 ? 0.290 5.805 6.568 1.00 94.12 101 ILE A O 1
ATOM 796 N N . ALA A 1 102 ? 0.483 4.269 8.199 1.00 94.88 102 ALA A N 1
ATOM 797 C CA . ALA A 1 102 ? 1.126 3.267 7.355 1.00 94.88 102 ALA A CA 1
ATOM 798 C C . ALA A 1 102 ? 0.327 2.983 6.071 1.00 94.88 102 ALA A C 1
ATOM 800 O O . ALA A 1 102 ? 0.889 2.960 4.977 1.00 94.88 102 ALA A O 1
ATOM 801 N N . VAL A 1 103 ? -0.995 2.844 6.189 1.00 91.75 103 VAL A N 1
ATOM 802 C CA . VAL A 1 103 ? -1.896 2.526 5.074 1.00 91.75 103 VAL A CA 1
ATOM 803 C C . VAL A 1 103 ? -2.028 3.663 4.070 1.00 91.75 103 VAL A C 1
ATOM 805 O O . VAL A 1 103 ? -1.999 3.401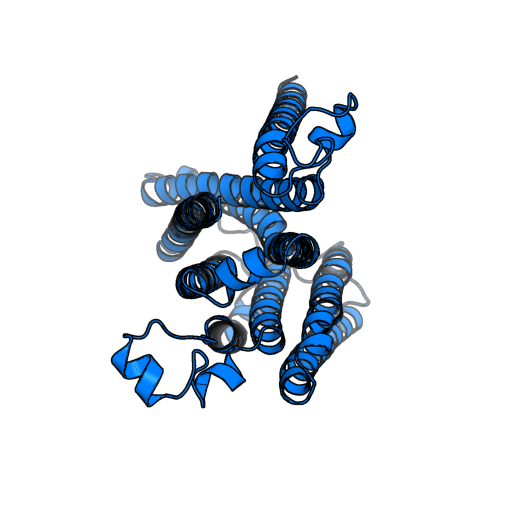 2.867 1.00 91.75 103 VAL A O 1
ATOM 808 N N . ILE A 1 104 ? -2.138 4.915 4.529 1.00 91.69 104 ILE A N 1
ATOM 809 C CA . ILE A 1 104 ? -2.229 6.072 3.622 1.00 91.69 104 ILE A CA 1
ATOM 810 C C . ILE A 1 104 ? -1.020 6.133 2.689 1.00 91.69 104 ILE A C 1
ATOM 812 O O . ILE A 1 104 ? -1.179 6.474 1.520 1.00 91.69 104 ILE A O 1
ATOM 816 N N . PHE A 1 105 ? 0.168 5.790 3.188 1.00 94.19 105 PHE A N 1
ATOM 817 C CA . PHE A 1 105 ? 1.389 5.783 2.386 1.00 94.19 105 PHE A CA 1
ATOM 818 C C . PHE A 1 105 ? 1.616 4.458 1.642 1.00 94.19 105 PHE A C 1
ATOM 820 O O . PHE A 1 105 ? 2.200 4.472 0.560 1.00 94.19 105 PHE A O 1
ATOM 827 N N . LEU A 1 106 ? 1.099 3.334 2.151 1.00 93.75 106 LEU A N 1
ATOM 828 C CA . LEU A 1 106 ? 1.140 2.031 1.478 1.00 93.75 106 LEU A CA 1
ATOM 829 C C . LEU A 1 106 ? 0.269 1.997 0.216 1.00 93.75 106 LEU A C 1
ATOM 831 O O . LEU A 1 106 ? 0.703 1.455 -0.792 1.00 93.75 106 LEU A O 1
ATOM 835 N N . ILE A 1 107 ? -0.939 2.570 0.230 1.00 91.44 107 ILE A N 1
ATOM 836 C CA . ILE A 1 107 ? -1.847 2.541 -0.932 1.00 91.44 107 ILE A CA 1
ATOM 837 C C . ILE A 1 107 ? -1.209 3.136 -2.209 1.00 91.44 107 ILE A C 1
ATOM 839 O O . ILE A 1 107 ? -1.281 2.480 -3.249 1.00 91.44 107 ILE A O 1
ATOM 843 N N . PRO A 1 108 ? -0.573 4.326 -2.188 1.00 90.88 108 PRO A N 1
ATOM 844 C CA . PRO A 1 108 ? 0.073 4.889 -3.372 1.00 90.88 108 PRO A CA 1
ATOM 845 C C . PRO A 1 108 ? 1.444 4.266 -3.703 1.00 90.88 108 PRO A C 1
ATOM 847 O O . PRO A 1 108 ? 1.944 4.439 -4.818 1.00 90.88 108 PRO A O 1
ATOM 850 N N . LEU A 1 109 ? 2.068 3.546 -2.762 1.00 93.06 109 LEU A N 1
ATOM 851 C CA . LEU A 1 109 ? 3.437 3.034 -2.893 1.00 93.06 109 LEU A CA 1
ATOM 852 C C . LEU A 1 109 ? 3.645 2.088 -4.097 1.00 93.06 109 LEU A C 1
ATOM 854 O O . LEU A 1 109 ? 4.626 2.295 -4.822 1.00 93.06 109 LEU A O 1
ATOM 858 N N . PRO A 1 110 ? 2.763 1.103 -4.385 1.00 90.19 110 PRO A N 1
ATOM 859 C CA . PRO A 1 110 ? 2.882 0.262 -5.576 1.00 90.19 110 PRO A CA 1
ATOM 860 C C . PRO A 1 110 ? 2.926 1.057 -6.883 1.00 90.19 110 PRO A C 1
ATOM 862 O O . PRO A 1 110 ? 3.671 0.696 -7.792 1.00 90.19 110 PRO A O 1
ATOM 865 N N . PHE A 1 111 ? 2.194 2.170 -6.977 1.00 87.56 111 PHE A N 1
ATOM 866 C CA . PHE A 1 111 ? 2.176 2.998 -8.186 1.00 87.56 111 PHE A CA 1
ATOM 867 C C . PHE A 1 111 ? 3.466 3.796 -8.348 1.00 87.56 111 PHE A C 1
ATOM 869 O O . PHE A 1 111 ? 4.011 3.853 -9.448 1.00 87.56 111 PHE A O 1
ATOM 876 N N . ALA A 1 112 ? 4.003 4.345 -7.255 1.00 91.94 112 ALA A N 1
ATOM 877 C CA . ALA A 1 112 ? 5.323 4.968 -7.279 1.00 91.94 112 ALA A CA 1
ATOM 878 C C . ALA A 1 112 ? 6.421 3.958 -7.650 1.00 91.94 112 ALA A C 1
ATOM 880 O O . ALA A 1 112 ? 7.339 4.287 -8.395 1.00 91.94 112 ALA A O 1
ATOM 881 N N . GLY A 1 113 ? 6.305 2.710 -7.179 1.00 89.75 113 GLY A N 1
ATOM 882 C CA . GLY A 1 113 ? 7.194 1.617 -7.580 1.00 89.75 113 GLY A CA 1
ATOM 883 C C . GLY A 1 113 ? 7.075 1.270 -9.065 1.00 89.75 113 GLY A C 1
ATOM 884 O O . GLY A 1 113 ? 8.090 1.114 -9.740 1.00 89.75 113 GLY A O 1
ATOM 885 N N . TYR A 1 114 ? 5.850 1.213 -9.596 1.00 86.00 114 TYR A N 1
ATOM 886 C CA . TYR A 1 114 ? 5.613 0.993 -11.023 1.00 86.00 114 TYR A CA 1
ATOM 887 C C . TYR A 1 114 ? 6.211 2.113 -11.879 1.00 86.00 114 TYR A C 1
ATOM 889 O O . TYR A 1 114 ? 6.862 1.837 -12.885 1.00 86.00 114 TYR A O 1
ATOM 897 N N . TRP A 1 115 ? 6.027 3.371 -11.466 1.00 88.88 115 TRP A N 1
ATOM 898 C CA . TRP A 1 115 ? 6.638 4.513 -12.137 1.00 88.88 115 TRP A CA 1
ATOM 899 C C . TRP A 1 115 ? 8.164 4.403 -12.132 1.00 88.88 115 TRP A C 1
ATOM 901 O O . TRP A 1 115 ? 8.771 4.460 -13.197 1.00 88.88 115 TRP A O 1
ATOM 911 N N . LEU A 1 116 ? 8.774 4.133 -10.974 1.00 90.88 116 LEU A N 1
ATOM 912 C CA . LEU A 1 116 ? 10.219 3.932 -10.869 1.00 90.88 116 LEU A CA 1
ATOM 913 C C . LEU A 1 116 ? 10.719 2.825 -11.809 1.00 90.88 116 LEU A C 1
ATOM 915 O O . LEU A 1 116 ? 11.695 3.031 -12.524 1.00 90.88 116 LEU A O 1
ATOM 919 N N . MET A 1 117 ? 10.053 1.669 -11.852 1.00 86.44 117 MET A N 1
ATOM 920 C CA . MET A 1 117 ? 10.460 0.580 -12.748 1.00 86.44 117 MET A CA 1
ATOM 921 C C . MET A 1 117 ? 10.278 0.932 -14.220 1.00 86.44 117 MET A C 1
ATOM 923 O O . MET A 1 117 ? 11.156 0.621 -15.021 1.00 86.44 117 MET A O 1
ATOM 927 N 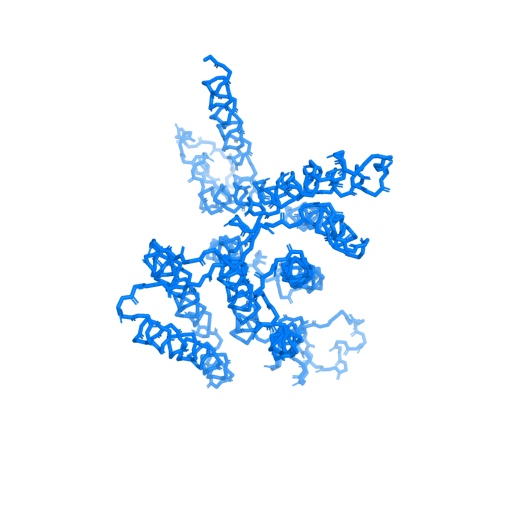N . ARG A 1 118 ? 9.206 1.637 -14.589 1.00 85.25 118 ARG A N 1
ATOM 928 C CA . ARG A 1 118 ? 9.026 2.126 -15.960 1.00 85.25 118 ARG A CA 1
ATOM 929 C C . ARG A 1 118 ? 10.194 3.015 -16.401 1.00 85.25 118 ARG A C 1
ATOM 931 O O . ARG A 1 118 ? 10.680 2.830 -17.513 1.00 85.25 118 ARG A O 1
ATOM 938 N N . GLU A 1 119 ? 10.659 3.923 -15.544 1.00 89.25 119 GLU A N 1
ATOM 939 C CA . GLU A 1 119 ? 11.804 4.793 -15.859 1.00 89.25 119 GLU A CA 1
ATOM 940 C C . GLU A 1 119 ? 13.120 4.007 -15.959 1.00 89.25 119 GLU A C 1
ATOM 942 O O . GLU A 1 119 ? 13.929 4.277 -16.843 1.00 89.25 119 GLU A O 1
ATOM 947 N N . VAL A 1 120 ? 13.318 2.969 -15.133 1.00 89.00 120 VAL A N 1
ATOM 948 C CA . VAL A 1 120 ? 14.479 2.064 -15.267 1.00 89.00 120 VAL A CA 1
ATOM 949 C C . VAL A 1 120 ? 14.489 1.380 -16.636 1.00 89.00 120 VAL A C 1
ATOM 951 O O . VAL A 1 120 ? 15.526 1.353 -17.302 1.00 89.00 120 VAL A O 1
ATOM 954 N N . TYR A 1 121 ? 13.340 0.861 -17.080 1.00 84.25 121 TYR A N 1
ATOM 955 C CA . TYR A 1 121 ? 13.204 0.245 -18.403 1.00 84.25 121 TYR A CA 1
ATOM 956 C C . TYR A 1 121 ? 13.437 1.242 -19.542 1.00 84.25 121 TYR A C 1
ATOM 958 O O . TYR A 1 121 ? 14.096 0.887 -20.518 1.00 84.25 121 TYR A O 1
ATOM 966 N N . ALA A 1 122 ? 12.908 2.463 -19.417 1.00 86.62 122 ALA A N 1
ATOM 967 C CA . ALA A 1 122 ? 13.059 3.514 -20.419 1.00 86.62 122 ALA A CA 1
ATOM 968 C C . ALA A 1 122 ? 14.513 3.994 -20.541 1.00 86.62 122 ALA A C 1
ATOM 970 O O . ALA A 1 122 ? 14.978 4.245 -21.649 1.00 86.62 122 ALA A O 1
ATOM 971 N N . TYR A 1 123 ? 15.238 4.076 -19.422 1.00 89.12 123 TYR A N 1
ATOM 972 C CA . TYR A 1 123 ? 16.642 4.474 -19.416 1.00 89.12 123 TYR A CA 1
ATOM 973 C C . TYR A 1 123 ? 17.559 3.383 -19.989 1.00 89.12 123 TYR A C 1
ATOM 975 O O . TYR A 1 123 ? 18.399 3.664 -20.841 1.00 89.12 123 TYR A O 1
ATOM 983 N N . ARG A 1 124 ? 17.410 2.122 -19.550 1.00 86.81 124 ARG A N 1
ATOM 984 C CA . ARG A 1 124 ? 18.176 0.993 -20.104 1.00 86.81 124 ARG A CA 1
ATOM 985 C C . ARG A 1 124 ? 17.394 -0.311 -20.005 1.00 86.81 124 ARG A C 1
ATOM 987 O O . ARG A 1 124 ? 17.327 -0.935 -18.945 1.00 86.81 124 ARG A O 1
ATOM 994 N N . GLN A 1 125 ? 16.920 -0.798 -21.149 1.00 84.00 125 GLN A N 1
ATOM 995 C CA . GLN A 1 125 ? 16.133 -2.031 -21.238 1.00 84.00 125 GLN A CA 1
ATOM 996 C C . GLN A 1 125 ? 16.832 -3.245 -20.599 1.00 84.00 125 GLN A C 1
ATOM 998 O O . GLN A 1 125 ? 16.175 -4.045 -19.935 1.00 84.00 125 GLN A O 1
ATOM 1003 N N . GLN A 1 126 ? 18.162 -3.355 -20.723 1.00 82.88 126 GLN A N 1
ATOM 1004 C CA . GLN A 1 126 ? 18.929 -4.447 -20.112 1.00 82.88 126 GLN A CA 1
ATOM 1005 C C . GLN A 1 126 ? 18.800 -4.486 -18.581 1.00 82.88 126 GLN A C 1
ATOM 1007 O O . GLN A 1 126 ? 18.695 -5.572 -18.020 1.00 82.88 126 GLN A O 1
ATOM 1012 N N . MET A 1 127 ? 18.758 -3.332 -17.901 1.00 83.12 127 MET A N 1
ATOM 1013 C CA . MET A 1 127 ? 18.555 -3.303 -16.445 1.00 83.12 127 MET A CA 1
ATOM 1014 C C . MET A 1 127 ? 17.182 -3.858 -16.073 1.00 83.12 127 MET A C 1
ATOM 1016 O O . MET A 1 127 ? 17.068 -4.673 -15.160 1.00 83.12 127 MET A O 1
ATOM 1020 N N . GLY A 1 128 ? 16.147 -3.466 -16.820 1.00 78.56 128 GLY A N 1
ATOM 1021 C CA . GLY A 1 128 ? 14.799 -3.990 -16.633 1.00 78.56 128 GLY A CA 1
ATOM 1022 C C . GLY A 1 128 ? 14.722 -5.504 -16.852 1.00 78.56 128 GLY A C 1
ATOM 1023 O O . GLY A 1 128 ? 14.145 -6.218 -16.031 1.00 78.56 128 GLY A O 1
ATOM 1024 N N . ILE A 1 129 ? 15.359 -6.018 -17.911 1.00 78.25 129 ILE A N 1
ATOM 1025 C CA . ILE A 1 129 ? 15.426 -7.463 -18.183 1.00 78.25 129 ILE A CA 1
ATOM 1026 C C . ILE A 1 129 ? 16.115 -8.194 -17.028 1.00 78.25 129 ILE A C 1
ATOM 1028 O O . ILE A 1 129 ? 15.550 -9.158 -16.522 1.00 78.25 129 ILE A O 1
ATOM 1032 N N . THR A 1 130 ? 17.273 -7.728 -16.553 1.00 79.19 130 THR A N 1
ATOM 1033 C CA . THR A 1 130 ? 17.979 -8.351 -15.419 1.00 79.19 130 THR A CA 1
ATOM 1034 C C . THR A 1 130 ? 17.119 -8.396 -14.152 1.00 79.19 130 THR A C 1
ATOM 1036 O O . THR A 1 130 ? 17.095 -9.422 -13.469 1.00 79.19 130 THR A O 1
ATOM 1039 N N . LEU A 1 131 ? 16.392 -7.311 -13.862 1.00 79.06 131 LEU A N 1
ATOM 1040 C CA . LEU A 1 131 ? 15.552 -7.172 -12.672 1.00 79.06 131 LEU A CA 1
ATOM 1041 C C . LEU A 1 131 ? 14.318 -8.080 -12.705 1.00 79.06 131 LEU A C 1
ATOM 1043 O O . LEU A 1 131 ? 14.119 -8.866 -11.784 1.00 79.06 131 LEU A O 1
ATOM 1047 N N . MET A 1 132 ? 13.481 -7.969 -13.740 1.00 74.19 132 MET A N 1
ATOM 1048 C CA . MET A 1 132 ? 12.138 -8.571 -13.726 1.00 74.19 132 MET A CA 1
ATOM 1049 C C . MET A 1 132 ? 11.960 -9.737 -14.706 1.00 74.19 132 MET A C 1
ATOM 1051 O O . MET A 1 132 ? 10.969 -10.456 -14.607 1.00 74.19 132 MET A O 1
ATOM 1055 N N . GLY A 1 133 ? 12.886 -9.931 -15.650 1.00 68.19 133 GLY A N 1
ATOM 1056 C CA . GLY A 1 133 ? 12.833 -11.015 -16.642 1.00 68.19 133 GLY A CA 1
ATOM 1057 C C . GLY A 1 133 ? 13.921 -12.082 -16.490 1.00 68.19 133 GLY A C 1
ATOM 1058 O O . GLY A 1 133 ? 13.754 -13.181 -17.008 1.00 68.19 133 GLY A O 1
ATOM 1059 N N . GLY A 1 134 ? 15.016 -11.768 -15.795 1.00 71.75 134 GLY A N 1
ATOM 1060 C CA . GLY A 1 134 ? 16.226 -12.583 -15.714 1.00 71.75 134 GLY A CA 1
ATOM 1061 C C . GLY A 1 134 ? 16.476 -13.180 -14.329 1.00 71.75 134 GLY A C 1
ATOM 1062 O O . GLY A 1 134 ? 15.551 -13.583 -13.627 1.00 71.75 134 GLY A O 1
ATOM 1063 N N . LEU A 1 135 ? 17.749 -13.232 -13.925 1.00 71.00 135 LEU A N 1
ATOM 1064 C CA . LEU A 1 135 ? 18.212 -13.920 -12.710 1.00 71.00 135 LEU A CA 1
ATOM 1065 C C . LEU A 1 135 ? 17.567 -13.419 -11.410 1.00 71.00 135 LEU A C 1
ATOM 1067 O O . LEU A 1 135 ? 17.459 -14.188 -10.461 1.00 71.00 135 LEU A O 1
ATOM 1071 N N . LEU A 1 136 ? 17.137 -12.155 -11.355 1.00 82.19 136 LEU A N 1
ATOM 1072 C CA . LEU A 1 136 ? 16.527 -11.563 -10.160 1.00 82.19 136 LEU A CA 1
ATOM 1073 C C . LEU A 1 136 ? 14.990 -11.630 -10.174 1.00 82.19 136 LEU A C 1
ATOM 1075 O O . LEU A 1 136 ? 14.360 -11.253 -9.188 1.00 82.19 136 LEU A O 1
ATOM 1079 N N . ALA A 1 137 ? 14.365 -12.150 -11.238 1.00 80.94 137 ALA A N 1
ATOM 1080 C CA . ALA A 1 137 ? 12.907 -12.154 -11.389 1.00 80.94 137 ALA A CA 1
ATOM 1081 C C . ALA A 1 137 ? 12.184 -12.902 -10.253 1.00 80.94 137 ALA A C 1
ATOM 1083 O O . ALA A 1 137 ? 11.104 -12.497 -9.823 1.00 80.94 137 ALA A O 1
ATOM 1084 N N . TRP A 1 138 ? 12.793 -13.959 -9.709 1.00 82.12 138 TRP A N 1
ATOM 1085 C CA . TRP A 1 138 ? 12.239 -14.699 -8.572 1.00 82.12 138 TRP A CA 1
ATOM 1086 C C . TRP A 1 138 ? 12.211 -13.865 -7.283 1.00 82.12 138 TRP A C 1
ATOM 1088 O O . TRP A 1 138 ? 11.259 -13.973 -6.509 1.00 82.12 138 TRP A O 1
ATOM 1098 N N . LEU A 1 139 ? 13.184 -12.968 -7.081 1.00 88.50 139 LEU A N 1
ATOM 1099 C CA . LEU A 1 139 ? 13.179 -12.027 -5.957 1.00 88.50 139 LEU A CA 1
ATOM 1100 C C . LEU A 1 139 ? 12.002 -11.056 -6.070 1.00 88.50 139 LEU A C 1
ATOM 1102 O O . LEU A 1 139 ? 11.392 -10.717 -5.061 1.00 88.50 139 LEU A O 1
ATOM 1106 N N . PHE A 1 140 ? 11.619 -10.667 -7.288 1.00 86.75 140 PHE A N 1
ATOM 1107 C CA . PHE A 1 140 ? 10.414 -9.866 -7.521 1.00 86.75 140 PHE A CA 1
ATOM 1108 C C . PHE A 1 140 ? 9.115 -10.641 -7.245 1.00 86.75 140 PHE A C 1
ATOM 1110 O O . PHE A 1 140 ? 8.117 -10.032 -6.868 1.00 86.75 140 PHE A O 1
ATOM 1117 N N . ILE A 1 141 ? 9.100 -11.973 -7.371 1.00 88.50 141 ILE A N 1
ATOM 1118 C CA . ILE A 1 141 ? 7.954 -12.793 -6.935 1.00 88.50 141 ILE A CA 1
ATOM 1119 C C . ILE A 1 141 ? 7.870 -12.858 -5.407 1.00 88.50 141 ILE A C 1
ATOM 1121 O O . ILE A 1 141 ? 6.777 -12.744 -4.846 1.00 88.50 141 ILE A O 1
ATOM 1125 N N . ILE A 1 142 ? 9.010 -12.970 -4.718 1.00 90.62 142 ILE A N 1
ATOM 1126 C CA . ILE A 1 142 ? 9.057 -12.851 -3.253 1.00 90.62 142 ILE A CA 1
ATOM 1127 C C . ILE A 1 142 ? 8.557 -11.468 -2.834 1.00 90.62 142 ILE A C 1
ATOM 1129 O O . ILE A 1 142 ? 7.675 -11.361 -1.984 1.00 90.62 142 ILE A O 1
ATOM 1133 N N . GLN A 1 143 ? 9.032 -10.417 -3.504 1.00 91.56 143 GLN A N 1
ATOM 1134 C CA . GLN A 1 143 ? 8.572 -9.051 -3.288 1.00 91.56 143 GLN A CA 1
ATOM 1135 C C . GLN A 1 143 ? 7.051 -8.927 -3.480 1.00 91.56 143 GLN A C 1
ATOM 1137 O O . GLN A 1 143 ? 6.370 -8.349 -2.635 1.00 91.56 143 GLN A O 1
ATOM 1142 N N . ALA A 1 144 ? 6.497 -9.490 -4.558 1.00 91.38 144 ALA A N 1
ATOM 1143 C CA . ALA A 1 144 ? 5.059 -9.477 -4.823 1.00 91.38 144 ALA A CA 1
ATOM 1144 C C . ALA A 1 144 ? 4.267 -10.201 -3.723 1.00 91.38 144 ALA A C 1
ATOM 1146 O O . ALA A 1 144 ? 3.265 -9.677 -3.236 1.00 91.38 144 ALA A O 1
ATOM 1147 N N . THR A 1 145 ? 4.749 -11.361 -3.270 1.00 92.81 145 THR A N 1
ATOM 1148 C CA . THR A 1 145 ? 4.149 -12.104 -2.149 1.00 92.81 145 THR A CA 1
ATOM 1149 C C . THR A 1 145 ? 4.102 -11.250 -0.885 1.00 92.81 145 THR A C 1
ATOM 1151 O O . THR A 1 145 ? 3.065 -11.162 -0.232 1.00 92.81 145 THR A O 1
ATOM 1154 N N . MET A 1 146 ? 5.195 -10.555 -0.575 1.00 94.56 146 MET A N 1
ATOM 1155 C CA . MET A 1 146 ? 5.277 -9.689 0.597 1.00 94.56 146 MET A CA 1
ATOM 1156 C C . MET A 1 146 ? 4.402 -8.436 0.468 1.00 94.56 146 MET A C 1
ATOM 1158 O O . MET A 1 146 ? 3.761 -8.050 1.437 1.00 94.56 146 MET A O 1
ATOM 1162 N N . ILE A 1 147 ? 4.300 -7.821 -0.718 1.00 94.44 147 ILE A N 1
ATOM 1163 C CA . I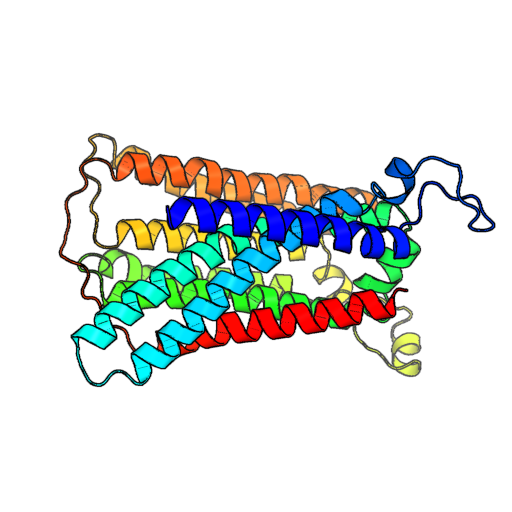LE A 1 147 ? 3.346 -6.722 -0.963 1.00 94.44 147 ILE A CA 1
ATOM 1164 C C . ILE A 1 147 ? 1.911 -7.214 -0.731 1.00 94.44 147 ILE A C 1
ATOM 1166 O O . ILE A 1 147 ? 1.105 -6.529 -0.104 1.00 94.44 147 ILE A O 1
ATOM 1170 N N . GLY A 1 148 ? 1.592 -8.409 -1.226 1.00 93.94 148 GLY A N 1
ATOM 1171 C CA . GLY A 1 148 ? 0.309 -9.055 -0.994 1.00 93.94 148 GLY A CA 1
ATOM 1172 C C . GLY A 1 148 ? 0.010 -9.272 0.489 1.00 93.94 148 GLY A C 1
ATOM 1173 O O . GLY A 1 148 ? -1.090 -8.957 0.949 1.00 93.94 148 GLY A O 1
ATOM 1174 N N . ALA A 1 149 ? 1.007 -9.743 1.240 1.00 94.44 149 ALA A N 1
ATOM 1175 C CA . ALA A 1 149 ? 0.929 -9.905 2.685 1.00 94.44 149 ALA A CA 1
ATOM 1176 C C . ALA A 1 149 ? 0.663 -8.564 3.395 1.00 94.44 149 ALA A C 1
ATOM 1178 O O . ALA A 1 149 ? -0.261 -8.502 4.201 1.00 94.44 149 ALA A O 1
ATOM 1179 N N . LEU A 1 150 ? 1.314 -7.464 2.986 1.00 95.44 150 LEU A N 1
ATOM 1180 C CA . LEU A 1 150 ? 1.103 -6.134 3.585 1.00 95.44 150 LEU A CA 1
ATOM 1181 C C . LEU A 1 150 ? -0.361 -5.685 3.483 1.00 95.44 150 LEU A C 1
ATOM 1183 O O . LEU A 1 150 ? -0.946 -5.209 4.462 1.00 95.44 150 LEU A O 1
ATOM 1187 N N . PHE A 1 151 ? -0.980 -5.854 2.311 1.00 95.56 151 PHE A N 1
ATOM 1188 C CA . PHE A 1 151 ? -2.391 -5.511 2.099 1.00 95.56 151 PHE A CA 1
ATOM 1189 C C . PHE A 1 151 ? -3.349 -6.455 2.837 1.00 95.56 151 PHE A C 1
ATOM 1191 O O . PHE A 1 151 ? -4.367 -5.999 3.370 1.00 95.56 151 PHE A O 1
ATOM 1198 N N . LEU A 1 152 ? -3.029 -7.750 2.917 1.00 93.94 152 LEU A N 1
ATOM 1199 C CA . LEU A 1 152 ? -3.822 -8.721 3.672 1.00 93.94 152 LEU A CA 1
ATOM 1200 C C . LEU A 1 152 ? -3.739 -8.485 5.182 1.00 93.94 152 LEU A C 1
ATOM 1202 O O . LEU A 1 152 ? -4.782 -8.403 5.824 1.00 93.94 152 LEU A O 1
ATOM 1206 N N . SER A 1 153 ? -2.540 -8.317 5.741 1.00 94.19 153 SER A N 1
ATOM 1207 C CA . SER A 1 153 ? -2.287 -8.020 7.157 1.00 94.19 153 SER A CA 1
ATOM 1208 C C . SER A 1 153 ? -2.979 -6.720 7.574 1.00 94.19 153 SER A C 1
ATOM 1210 O O . SER A 1 153 ? -3.673 -6.672 8.594 1.00 94.19 153 SER A O 1
ATOM 1212 N N . THR A 1 154 ? -2.898 -5.692 6.723 1.00 94.88 154 THR A N 1
ATOM 1213 C CA . THR A 1 154 ? -3.629 -4.428 6.890 1.00 94.88 154 THR A CA 1
ATOM 1214 C C . THR A 1 154 ? -5.146 -4.638 6.915 1.00 94.88 154 THR A C 1
ATOM 1216 O O . THR A 1 154 ? -5.828 -4.206 7.849 1.00 94.88 154 THR A O 1
ATOM 1219 N N . SER A 1 155 ? -5.693 -5.296 5.889 1.00 96.06 155 SER A N 1
ATOM 1220 C CA . SER A 1 155 ? -7.138 -5.518 5.766 1.00 96.06 155 SER A CA 1
ATOM 1221 C C . SER A 1 155 ? -7.660 -6.374 6.919 1.00 96.06 155 SER A C 1
ATOM 1223 O O . SER A 1 155 ? -8.686 -6.061 7.519 1.00 96.06 155 SER A O 1
ATOM 1225 N N . TYR A 1 156 ? -6.904 -7.401 7.302 1.00 96.19 156 TYR A N 1
ATOM 1226 C CA . TYR A 1 156 ? -7.208 -8.262 8.431 1.00 96.19 156 TYR A CA 1
ATOM 1227 C C . TYR A 1 156 ? -7.262 -7.488 9.747 1.00 96.19 156 TYR A C 1
ATOM 1229 O O . TYR A 1 156 ? -8.232 -7.637 10.493 1.00 96.19 156 TYR A O 1
ATOM 1237 N N . TYR A 1 157 ? -6.281 -6.622 10.020 1.00 96.69 157 TYR A N 1
ATOM 1238 C CA . TYR A 1 157 ? -6.304 -5.759 11.200 1.00 96.69 157 TYR A CA 1
ATOM 1239 C C . TYR A 1 157 ? -7.552 -4.857 11.226 1.00 96.69 157 TYR A C 1
ATOM 1241 O O . TYR A 1 157 ? -8.234 -4.779 12.254 1.00 96.69 157 TYR A O 1
ATOM 1249 N N . LEU A 1 158 ? -7.910 -4.234 10.094 1.00 95.50 158 LEU A N 1
ATOM 1250 C CA . LEU A 1 158 ? -9.125 -3.416 9.975 1.00 95.50 158 LEU A CA 1
ATOM 1251 C C . LEU A 1 158 ? -10.394 -4.222 10.272 1.00 95.50 158 LEU A C 1
ATOM 1253 O O . LEU A 1 158 ? -11.268 -3.747 10.997 1.00 95.50 158 LEU A O 1
ATOM 1257 N N . TRP A 1 159 ? -10.483 -5.455 9.772 1.00 96.19 159 TRP A N 1
ATOM 1258 C CA . TRP A 1 159 ? -11.614 -6.341 10.042 1.00 96.19 159 TRP A CA 1
ATOM 1259 C C . TRP A 1 159 ? -11.697 -6.754 11.513 1.00 96.19 159 TRP A C 1
ATOM 1261 O O . TRP A 1 159 ? -12.795 -6.809 12.065 1.00 96.19 159 TRP A O 1
ATOM 1271 N N . GLN A 1 160 ? -10.560 -6.993 12.181 1.00 96.12 160 GLN A N 1
ATOM 1272 C CA . GLN A 1 160 ? -10.550 -7.259 13.625 1.00 96.12 160 GLN A CA 1
ATOM 1273 C C . GLN A 1 160 ? -11.066 -6.064 14.431 1.00 96.12 160 GLN A C 1
ATOM 1275 O O . GLN A 1 160 ? -11.738 -6.256 15.444 1.00 96.12 160 GLN A O 1
ATOM 1280 N N . CYS A 1 161 ? -10.820 -4.836 13.968 1.00 94.69 161 CYS A N 1
ATOM 1281 C CA . CYS A 1 161 ? -11.311 -3.643 14.649 1.00 94.69 161 CYS A CA 1
ATOM 1282 C C . CYS A 1 161 ? -12.840 -3.540 14.686 1.00 94.69 161 CYS A C 1
ATOM 1284 O O . CYS A 1 161 ? -13.374 -2.829 15.534 1.00 94.69 161 CYS A O 1
ATOM 1286 N N . PHE A 1 162 ? -13.566 -4.263 13.831 1.00 94.81 162 PHE A N 1
ATOM 1287 C CA . PHE A 1 162 ? -15.026 -4.295 13.917 1.00 94.81 162 PHE A CA 1
ATOM 1288 C C . PHE A 1 162 ? -15.510 -4.913 15.233 1.00 94.81 162 PHE A C 1
ATOM 1290 O O . PHE A 1 162 ? -16.595 -4.573 15.684 1.00 94.81 162 PHE A O 1
ATOM 1297 N N . GLY A 1 163 ? -14.715 -5.775 15.878 1.00 92.25 163 GLY A N 1
ATOM 1298 C CA . GLY A 1 163 ? -15.074 -6.379 17.165 1.00 92.25 163 GLY A CA 1
ATOM 1299 C C . GLY A 1 163 ? -15.182 -5.377 18.321 1.00 92.25 163 GLY A C 1
ATOM 1300 O O . GLY A 1 163 ? -15.878 -5.649 19.292 1.00 92.25 163 GLY A O 1
ATOM 1301 N N . ARG A 1 164 ? -14.542 -4.205 18.208 1.00 94.44 164 ARG A N 1
ATOM 1302 C CA . ARG A 1 164 ? -14.574 -3.137 19.227 1.00 94.44 164 ARG A CA 1
ATOM 1303 C C . ARG A 1 164 ? -15.475 -1.953 18.863 1.00 94.44 164 ARG A C 1
ATOM 1305 O O . ARG A 1 164 ? -15.444 -0.925 19.541 1.00 94.44 164 ARG A O 1
ATOM 1312 N N . MET A 1 165 ? -16.236 -2.059 17.773 1.00 95.06 165 MET A N 1
ATOM 1313 C CA . MET A 1 165 ? -17.067 -0.978 17.239 1.00 95.06 165 MET A CA 1
ATOM 1314 C C . MET A 1 165 ? -18.543 -1.383 17.222 1.00 95.06 165 MET A C 1
ATOM 1316 O O . MET A 1 165 ? -18.948 -2.128 16.328 1.00 95.06 165 MET A O 1
ATOM 1320 N N . PRO A 1 166 ? -19.366 -0.857 18.148 1.00 93.38 166 PRO A N 1
ATOM 1321 C CA . PRO A 1 166 ? -20.807 -1.089 18.120 1.00 93.38 166 PRO A CA 1
ATOM 1322 C C . PRO A 1 166 ? -21.410 -0.627 16.788 1.00 93.38 166 PRO A C 1
ATOM 1324 O O . PRO A 1 166 ? -21.183 0.512 16.379 1.00 93.38 166 PRO A O 1
ATOM 1327 N N . GLY A 1 167 ? -22.171 -1.485 16.106 1.00 91.31 167 GLY A N 1
ATOM 1328 C CA . GLY A 1 167 ? -22.774 -1.196 14.799 1.00 91.31 167 GLY A CA 1
ATOM 1329 C C . GLY A 1 167 ? -21.973 -1.702 13.592 1.00 91.31 167 GLY A C 1
ATOM 1330 O O . GLY A 1 167 ? -22.483 -1.667 12.463 1.00 91.31 167 GLY A O 1
ATOM 1331 N N . ALA A 1 168 ? -20.748 -2.204 13.793 1.00 93.94 168 ALA A N 1
ATOM 1332 C CA . ALA A 1 168 ? -19.915 -2.751 12.723 1.00 93.94 168 ALA A CA 1
ATOM 1333 C C . ALA A 1 168 ? -20.313 -4.183 12.308 1.00 93.94 168 ALA A C 1
ATOM 1335 O O . ALA A 1 168 ? -19.880 -4.665 11.257 1.00 93.94 168 ALA A O 1
ATOM 1336 N N . GLU A 1 169 ? -21.191 -4.853 13.061 1.00 91.75 169 GLU A N 1
ATOM 1337 C CA . GLU A 1 169 ? -21.693 -6.211 12.794 1.00 91.75 169 GLU A CA 1
ATOM 1338 C C . GLU A 1 169 ? -22.329 -6.306 11.398 1.00 91.75 169 GLU A C 1
ATOM 1340 O O . GLU A 1 169 ? -22.201 -7.312 10.696 1.00 91.75 169 GLU A O 1
ATOM 1345 N N . ARG A 1 170 ? -22.934 -5.202 10.932 1.00 92.44 170 ARG A N 1
ATOM 1346 C CA . ARG A 1 170 ? -23.519 -5.089 9.586 1.00 92.44 170 ARG A CA 1
ATOM 1347 C C . ARG A 1 170 ? -22.516 -5.331 8.456 1.00 92.44 170 ARG A C 1
ATOM 1349 O O . ARG A 1 170 ? -22.945 -5.759 7.381 1.00 92.44 170 ARG A O 1
ATOM 1356 N N . PHE A 1 171 ? -21.229 -5.059 8.693 1.00 94.12 171 PHE A N 1
ATOM 1357 C CA . PHE A 1 171 ? -20.130 -5.264 7.748 1.00 94.12 171 PHE A CA 1
ATOM 1358 C C . PHE A 1 171 ? -19.463 -6.634 7.918 1.00 94.12 171 PHE A C 1
ATOM 1360 O O . PHE A 1 171 ? -19.021 -7.213 6.926 1.00 94.12 171 PHE A O 1
ATOM 1367 N N . GLN A 1 172 ? -19.439 -7.191 9.136 1.00 91.31 172 GLN A N 1
ATOM 1368 C CA . GLN A 1 172 ? -18.726 -8.440 9.435 1.00 91.31 172 GLN A CA 1
ATOM 1369 C C . GLN A 1 172 ? -19.150 -9.611 8.534 1.00 91.31 172 GLN A C 1
ATOM 1371 O O . GLN A 1 172 ? -18.301 -10.327 8.004 1.00 91.31 172 GLN A O 1
ATOM 1376 N N . ARG A 1 173 ? -20.456 -9.757 8.269 1.00 90.31 173 ARG A N 1
ATOM 1377 C CA . ARG A 1 173 ? -21.003 -10.812 7.390 1.00 90.31 173 ARG A CA 1
ATOM 1378 C C . ARG A 1 173 ? -20.455 -10.802 5.957 1.00 90.31 173 ARG A C 1
ATOM 1380 O O . ARG A 1 173 ? -20.526 -11.825 5.275 1.00 90.31 173 ARG A O 1
ATOM 1387 N N . TYR A 1 174 ? -19.936 -9.664 5.494 1.00 94.50 174 TYR A N 1
ATOM 1388 C CA . TYR A 1 174 ? -19.429 -9.492 4.134 1.00 94.50 174 TYR A CA 1
ATOM 1389 C C . TYR A 1 174 ? -17.909 -9.659 4.022 1.00 94.50 174 TYR A C 1
ATOM 1391 O O . TYR A 1 174 ? -17.409 -9.770 2.905 1.00 94.50 174 TYR A O 1
ATOM 1399 N N . ILE A 1 175 ? -17.175 -9.741 5.143 1.00 95.25 175 ILE A N 1
ATOM 1400 C CA . ILE A 1 175 ? -15.709 -9.905 5.140 1.00 95.25 175 ILE A CA 1
ATOM 1401 C C . ILE A 1 175 ? -15.288 -11.116 4.302 1.00 95.25 175 ILE A C 1
ATOM 1403 O O . ILE A 1 175 ? -14.326 -11.025 3.549 1.00 95.25 175 ILE A O 1
ATOM 1407 N N . LYS A 1 176 ? -16.033 -12.228 4.358 1.00 95.31 176 LYS A N 1
ATOM 1408 C CA . LYS A 1 176 ? -15.733 -13.440 3.576 1.00 95.31 176 LYS A CA 1
ATOM 1409 C C . LYS A 1 176 ? -15.608 -13.186 2.067 1.00 95.31 176 LYS A C 1
ATOM 1411 O O . LYS A 1 176 ? -14.776 -13.808 1.416 1.00 95.31 176 LYS A O 1
ATOM 1416 N N . TYR A 1 177 ? -16.380 -12.245 1.519 1.00 96.31 177 TYR A N 1
ATOM 1417 C CA . TYR A 1 177 ? -16.296 -11.879 0.104 1.00 96.31 177 TYR A CA 1
ATOM 1418 C C . TYR A 1 177 ? -15.058 -11.027 -0.185 1.00 96.31 177 TYR A C 1
ATOM 1420 O O . TYR A 1 177 ? -14.393 -11.242 -1.192 1.00 96.31 177 TYR A O 1
ATOM 1428 N N . LEU A 1 178 ? -14.707 -10.106 0.720 1.00 96.62 178 LEU A N 1
ATOM 1429 C CA . LEU A 1 178 ? -13.473 -9.324 0.615 1.00 96.62 178 LEU A CA 1
ATOM 1430 C C . LEU A 1 178 ? -12.230 -10.216 0.707 1.00 96.62 178 LEU A C 1
ATOM 1432 O O . LEU A 1 178 ? -11.302 -10.044 -0.076 1.00 96.62 178 LEU A O 1
ATOM 1436 N N . VAL A 1 179 ? -12.243 -11.203 1.608 1.00 96.38 179 VAL A N 1
ATOM 1437 C CA . VAL A 1 179 ? -11.194 -12.227 1.717 1.00 96.38 179 VAL A CA 1
ATOM 1438 C C . VAL A 1 179 ? -11.075 -13.005 0.412 1.00 96.38 179 VAL A C 1
ATOM 1440 O O . VAL A 1 179 ? -9.974 -13.129 -0.108 1.00 96.38 179 VAL A O 1
ATOM 1443 N N . PHE A 1 180 ? -12.189 -13.487 -0.146 1.00 96.88 180 PHE A N 1
ATOM 1444 C CA . PHE A 1 180 ? -12.173 -14.219 -1.412 1.00 96.88 180 PHE A CA 1
ATOM 1445 C C . PHE A 1 180 ? -11.549 -13.391 -2.546 1.00 96.88 180 PHE A C 1
ATOM 1447 O O . PHE A 1 180 ? -10.632 -13.865 -3.213 1.00 96.88 180 PHE A O 1
ATOM 1454 N N . ILE A 1 181 ? -11.977 -12.135 -2.717 1.00 96.88 181 ILE A N 1
ATOM 1455 C CA . ILE A 1 181 ? -11.426 -11.234 -3.742 1.00 96.88 181 ILE A CA 1
ATOM 1456 C C . ILE A 1 181 ? -9.931 -10.985 -3.507 1.00 96.88 181 ILE A C 1
ATOM 1458 O O . ILE A 1 181 ? -9.151 -11.034 -4.456 1.00 96.88 181 ILE A O 1
ATOM 1462 N N . ALA A 1 182 ? -9.516 -10.748 -2.261 1.00 96.31 182 ALA A N 1
ATOM 1463 C CA . ALA A 1 182 ? -8.116 -10.505 -1.927 1.00 96.31 182 ALA A CA 1
ATOM 1464 C C . ALA A 1 182 ? -7.234 -11.737 -2.173 1.00 96.31 182 ALA A C 1
ATOM 1466 O O . ALA A 1 182 ? -6.138 -11.596 -2.705 1.00 96.31 182 ALA A O 1
ATOM 1467 N N . VAL A 1 183 ? -7.715 -12.941 -1.843 1.00 96.12 183 VAL A N 1
ATOM 1468 C CA . VAL A 1 183 ? -6.997 -14.201 -2.092 1.00 96.12 183 VAL A CA 1
ATOM 1469 C C . VAL A 1 183 ? -6.870 -14.462 -3.590 1.00 96.12 183 VAL A C 1
ATOM 1471 O O . VAL A 1 183 ? -5.771 -14.737 -4.059 1.00 96.12 183 VAL A O 1
ATOM 1474 N N . VAL A 1 184 ? -7.951 -14.321 -4.363 1.00 96.19 184 VAL A N 1
ATOM 1475 C CA . VAL A 1 184 ? -7.892 -14.476 -5.826 1.00 96.19 184 VAL A CA 1
ATOM 1476 C C . VAL A 1 184 ? -6.947 -13.439 -6.441 1.00 96.19 184 VAL A C 1
ATOM 1478 O O . VAL A 1 184 ? -6.087 -13.793 -7.246 1.00 96.19 184 VAL A O 1
ATOM 1481 N N . GLY A 1 185 ? -7.046 -12.175 -6.019 1.00 96.25 185 GLY A N 1
ATOM 1482 C CA . GLY A 1 185 ? -6.144 -11.110 -6.458 1.00 96.25 185 GLY A CA 1
ATOM 1483 C C . GLY A 1 185 ? -4.680 -11.403 -6.122 1.00 96.25 185 GLY A C 1
ATOM 1484 O O . GLY A 1 185 ? -3.810 -11.202 -6.968 1.00 96.25 185 GLY A O 1
ATOM 1485 N N . LEU A 1 186 ? -4.411 -11.947 -4.931 1.00 95.50 186 LEU A N 1
ATOM 1486 C CA . LEU A 1 186 ? -3.075 -12.365 -4.518 1.00 95.50 186 LEU A CA 1
ATOM 1487 C C . LEU A 1 186 ? -2.534 -13.493 -5.393 1.00 95.50 186 LEU A C 1
ATOM 1489 O O . LEU A 1 186 ? -1.410 -13.383 -5.871 1.00 95.50 186 LEU A O 1
ATOM 1493 N N . LEU A 1 187 ? -3.322 -14.546 -5.628 1.00 94.62 187 LEU A N 1
ATOM 1494 C CA . LEU A 1 187 ? -2.915 -15.683 -6.459 1.00 94.62 187 LEU A CA 1
ATOM 1495 C C . LEU A 1 187 ? -2.531 -15.230 -7.875 1.00 94.62 187 LEU A C 1
ATOM 1497 O O . LEU A 1 187 ? -1.488 -15.629 -8.395 1.00 94.62 187 LEU A O 1
ATOM 1501 N N . VAL A 1 188 ? -3.319 -14.328 -8.467 1.00 94.50 188 VAL A N 1
ATOM 1502 C CA . VAL A 1 188 ? -2.992 -13.718 -9.765 1.00 94.50 188 VAL A CA 1
ATOM 1503 C C . VAL A 1 188 ? -1.712 -12.882 -9.674 1.00 94.50 188 VAL A C 1
ATOM 1505 O O . VAL A 1 188 ? -0.844 -12.976 -10.540 1.00 94.50 188 VAL A O 1
ATOM 1508 N N . PHE A 1 189 ? -1.556 -12.082 -8.618 1.00 94.00 189 PHE A N 1
ATOM 1509 C CA . PHE A 1 189 ? -0.413 -11.184 -8.458 1.00 94.00 189 PHE A CA 1
ATOM 1510 C C . PHE A 1 189 ? 0.929 -11.922 -8.317 1.00 94.00 189 PHE A C 1
ATOM 1512 O O . PHE A 1 189 ? 1.921 -11.516 -8.928 1.00 94.00 189 PHE A O 1
ATOM 1519 N N . ILE A 1 190 ? 0.957 -13.030 -7.570 1.00 92.56 190 ILE A N 1
ATOM 1520 C CA . ILE A 1 190 ? 2.178 -13.816 -7.323 1.00 92.56 190 ILE A CA 1
ATOM 1521 C C . ILE A 1 190 ? 2.515 -14.800 -8.450 1.00 92.56 190 ILE A C 1
ATOM 1523 O O . ILE A 1 190 ? 3.567 -15.433 -8.402 1.00 92.56 190 ILE A O 1
ATOM 1527 N N . THR A 1 191 ? 1.658 -14.944 -9.467 1.00 91.12 191 THR A N 1
ATOM 1528 C CA . THR A 1 191 ? 1.871 -15.919 -10.547 1.00 91.12 191 THR A CA 1
ATOM 1529 C C . THR A 1 191 ? 3.187 -15.627 -11.292 1.00 91.12 191 THR A C 1
ATOM 1531 O O . THR A 1 191 ? 3.353 -14.535 -11.842 1.00 91.12 191 THR A O 1
ATOM 1534 N N . PRO A 1 192 ? 4.165 -16.548 -11.333 1.00 85.56 192 PRO A N 1
ATOM 1535 C CA . PRO A 1 192 ? 5.459 -16.290 -11.962 1.00 85.56 192 PRO A CA 1
ATOM 1536 C C . PRO A 1 192 ? 5.360 -16.260 -13.494 1.00 85.56 192 PRO A C 1
ATOM 1538 O O . PRO A 1 192 ? 4.640 -17.052 -14.091 1.00 85.56 192 PRO A O 1
ATOM 1541 N N . HIS A 1 193 ? 6.110 -15.355 -14.133 1.00 80.00 193 HIS A N 1
ATOM 1542 C CA . HIS A 1 193 ? 6.270 -15.337 -15.598 1.00 80.00 193 HIS A CA 1
ATOM 1543 C C . HIS A 1 193 ? 7.428 -16.240 -16.053 1.00 80.00 193 HIS A C 1
ATOM 1545 O O . HIS A 1 193 ? 7.410 -16.828 -17.132 1.00 80.00 193 HIS A O 1
ATOM 1551 N N . THR A 1 194 ? 8.450 -16.345 -15.210 1.00 77.19 194 THR A N 1
ATOM 1552 C CA . THR A 1 194 ? 9.624 -17.201 -15.369 1.00 77.19 194 THR A CA 1
ATOM 1553 C C . THR A 1 194 ? 9.861 -17.918 -14.043 1.00 77.19 194 THR A C 1
ATOM 1555 O O . THR A 1 194 ? 9.495 -17.403 -12.983 1.00 77.19 194 THR A O 1
ATOM 1558 N N . ILE A 1 195 ? 10.430 -19.120 -14.094 1.00 76.94 195 ILE A N 1
ATOM 1559 C CA . ILE A 1 195 ? 10.764 -19.916 -12.907 1.00 76.94 195 ILE A CA 1
ATOM 1560 C C . ILE A 1 195 ? 12.278 -20.095 -12.833 1.00 76.94 195 ILE A C 1
ATOM 1562 O O . ILE A 1 195 ? 12.969 -20.016 -13.847 1.00 76.94 195 ILE A O 1
ATOM 1566 N N . VAL A 1 196 ? 12.807 -20.301 -11.627 1.00 75.81 196 VAL A N 1
ATOM 1567 C CA . VAL A 1 196 ? 14.224 -20.647 -11.459 1.00 75.81 196 VAL A CA 1
ATOM 1568 C C . VAL A 1 196 ? 14.403 -22.083 -11.923 1.00 75.81 196 VAL A C 1
ATOM 1570 O O . VAL A 1 196 ? 13.723 -22.977 -11.429 1.00 75.81 196 VAL A O 1
ATOM 1573 N N . MET A 1 197 ? 15.270 -22.275 -12.911 1.00 76.31 197 MET A N 1
ATOM 1574 C CA . MET A 1 197 ? 15.410 -23.528 -13.648 1.00 76.31 197 MET A CA 1
ATOM 1575 C C . MET A 1 197 ? 16.896 -23.823 -13.830 1.00 76.31 197 MET A C 1
ATOM 1577 O O . MET A 1 197 ? 17.704 -22.917 -14.051 1.00 76.31 197 MET A O 1
ATOM 1581 N N . THR A 1 198 ? 17.261 -25.093 -13.742 1.00 82.31 198 THR A N 1
ATOM 1582 C CA . THR A 1 198 ? 18.594 -25.579 -14.096 1.00 82.31 198 THR A CA 1
ATOM 1583 C C . THR A 1 198 ? 18.828 -25.449 -15.608 1.00 82.31 198 THR A C 1
ATOM 1585 O O . THR A 1 198 ? 17.871 -25.406 -16.389 1.00 82.31 198 THR A O 1
ATOM 1588 N N . PRO A 1 199 ? 20.090 -25.437 -16.079 1.00 82.00 199 PRO A N 1
ATOM 1589 C CA . PRO A 1 199 ? 20.382 -25.413 -17.514 1.00 82.00 199 PRO A CA 1
ATOM 1590 C C . PRO A 1 199 ? 19.739 -26.572 -18.294 1.00 82.00 199 PRO A C 1
ATOM 1592 O O . PRO A 1 199 ? 19.338 -26.396 -19.445 1.00 82.00 199 PRO A O 1
ATOM 1595 N N . ALA A 1 200 ? 19.610 -27.746 -17.667 1.00 85.12 200 ALA A N 1
ATOM 1596 C CA . ALA A 1 200 ? 18.961 -28.912 -18.259 1.00 85.12 200 ALA A CA 1
ATOM 1597 C C . ALA A 1 200 ? 17.450 -28.696 -18.438 1.00 85.12 200 ALA A C 1
ATOM 1599 O O . ALA A 1 200 ? 16.922 -28.952 -19.519 1.00 85.12 200 ALA A O 1
ATOM 1600 N N . GLU A 1 201 ? 16.772 -28.165 -17.417 1.00 83.69 201 GLU A N 1
ATOM 1601 C CA . GLU A 1 201 ? 15.345 -27.827 -17.485 1.00 83.69 201 GLU A CA 1
ATOM 1602 C C . GLU A 1 201 ? 15.088 -26.731 -18.519 1.00 83.69 201 GLU A C 1
ATOM 1604 O O . GLU A 1 201 ? 14.196 -26.876 -19.350 1.00 83.69 201 GLU A O 1
ATOM 1609 N N . LEU A 1 202 ? 15.916 -25.679 -18.538 1.00 82.12 202 LEU A N 1
ATOM 1610 C CA . LEU A 1 202 ? 15.832 -24.593 -19.518 1.00 82.12 202 LEU A CA 1
ATOM 1611 C C . LEU A 1 202 ? 15.902 -25.119 -20.958 1.00 82.12 202 LEU A C 1
ATOM 1613 O O . LEU A 1 202 ? 15.110 -24.718 -21.812 1.00 82.12 202 LEU A O 1
ATOM 1617 N N . LYS A 1 203 ? 16.832 -26.047 -21.216 1.00 82.69 203 LYS A N 1
ATOM 1618 C CA . LYS A 1 203 ? 16.960 -26.718 -22.513 1.00 82.69 203 LYS A CA 1
ATOM 1619 C C . LYS A 1 203 ? 15.730 -27.574 -22.825 1.00 82.69 203 LYS A C 1
ATOM 1621 O O . LYS A 1 203 ? 15.261 -27.544 -23.958 1.00 82.69 203 LYS A O 1
ATOM 1626 N N . ALA A 1 204 ? 15.197 -28.297 -21.839 1.00 85.31 204 ALA A N 1
ATOM 1627 C CA . ALA A 1 204 ? 14.013 -29.140 -22.004 1.00 85.31 204 ALA 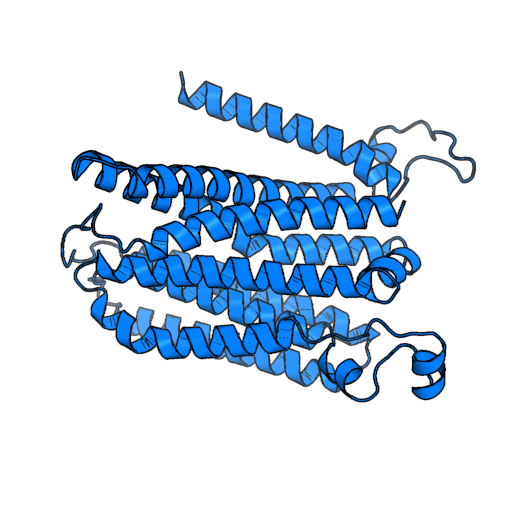A CA 1
ATOM 1628 C C . ALA A 1 204 ? 12.733 -28.337 -22.306 1.00 85.31 204 ALA A C 1
ATOM 1630 O O . ALA A 1 204 ? 11.898 -28.801 -23.076 1.00 85.31 204 ALA A O 1
ATOM 1631 N N . MET A 1 205 ? 12.582 -27.126 -21.758 1.00 81.31 205 MET A N 1
ATOM 1632 C CA . MET A 1 205 ? 11.429 -26.254 -22.041 1.00 81.31 205 MET A CA 1
ATOM 1633 C C . MET A 1 205 ? 11.567 -25.437 -23.330 1.00 81.31 205 MET A C 1
ATOM 1635 O O . MET A 1 205 ? 10.603 -24.798 -23.746 1.00 81.31 205 MET A O 1
ATOM 1639 N N . GLY A 1 206 ? 12.750 -25.417 -23.951 1.00 80.69 206 GLY A N 1
ATOM 1640 C CA . GLY A 1 206 ? 12.988 -24.667 -25.185 1.00 80.69 206 GLY A CA 1
ATOM 1641 C C . GLY A 1 206 ? 13.039 -23.143 -25.012 1.00 80.69 206 GLY A C 1
ATOM 1642 O O . GLY A 1 206 ? 12.954 -22.422 -26.004 1.00 80.69 206 GLY A O 1
ATOM 1643 N N . GLY A 1 207 ? 13.186 -22.628 -23.784 1.00 75.44 207 GLY A N 1
ATOM 1644 C CA . GLY A 1 207 ? 13.271 -21.187 -23.526 1.00 75.44 207 GLY A CA 1
ATOM 1645 C C . GLY A 1 207 ? 13.159 -20.795 -22.049 1.00 75.44 207 GLY A C 1
ATOM 1646 O O . GLY A 1 207 ? 12.879 -21.621 -21.187 1.00 75.44 207 GLY A O 1
ATOM 1647 N N . GLN A 1 208 ? 13.374 -19.504 -21.755 1.00 70.56 208 GLN A N 1
ATOM 1648 C CA . GLN A 1 208 ? 13.287 -18.943 -20.390 1.00 70.56 208 GLN A CA 1
ATOM 1649 C C . GLN A 1 208 ? 11.851 -18.769 -19.873 1.00 70.56 208 GLN A C 1
ATOM 1651 O O . GLN A 1 208 ? 11.647 -18.602 -18.671 1.00 70.56 208 GLN A O 1
ATOM 1656 N N . GLN A 1 209 ? 10.858 -18.769 -20.762 1.00 74.00 209 GLN A N 1
ATOM 1657 C CA . GLN A 1 209 ? 9.453 -18.614 -20.392 1.00 74.00 209 GLN A CA 1
ATOM 1658 C C . GLN A 1 209 ? 8.807 -19.984 -20.244 1.00 74.00 209 GLN A C 1
ATOM 1660 O O . GLN A 1 209 ? 8.894 -20.818 -21.143 1.00 74.00 209 GLN A O 1
ATOM 1665 N N . HIS A 1 210 ? 8.121 -20.199 -19.124 1.00 76.44 210 HIS A N 1
ATOM 1666 C CA . HIS A 1 210 ? 7.391 -21.441 -18.929 1.00 76.44 210 HIS A CA 1
ATOM 1667 C C . HIS A 1 210 ? 6.155 -21.473 -19.854 1.00 76.44 210 HIS A C 1
ATOM 1669 O O . HIS A 1 210 ? 5.363 -20.528 -19.801 1.00 76.44 210 HIS A O 1
ATOM 1675 N N . PRO A 1 211 ? 5.912 -22.550 -20.629 1.00 76.75 211 PRO A N 1
ATOM 1676 C CA . PRO A 1 211 ? 4.870 -22.581 -21.668 1.00 76.75 211 PRO A CA 1
ATOM 1677 C C . PRO A 1 211 ? 3.445 -22.285 -21.177 1.00 76.75 211 PRO A C 1
ATOM 1679 O O . PRO A 1 211 ? 2.633 -21.721 -21.904 1.00 76.75 211 PRO A O 1
ATOM 1682 N N . VAL A 1 212 ? 3.138 -22.661 -19.931 1.00 81.00 212 VAL A N 1
ATOM 1683 C CA . VAL A 1 212 ? 1.822 -22.432 -19.305 1.00 81.00 212 VAL A CA 1
ATOM 1684 C C . VAL A 1 212 ? 1.841 -21.184 -18.414 1.00 81.00 212 VAL A C 1
ATOM 1686 O O . VAL A 1 212 ? 1.189 -20.189 -18.713 1.00 81.00 212 VAL A O 1
ATOM 1689 N N . LEU A 1 213 ? 2.618 -21.214 -17.324 1.00 80.56 213 LEU A N 1
ATOM 1690 C CA . LEU A 1 213 ? 2.740 -20.117 -16.354 1.00 80.56 213 LEU A CA 1
ATOM 1691 C C . LEU A 1 213 ? 3.178 -18.773 -16.954 1.00 80.56 213 LEU A C 1
ATOM 1693 O O . LEU A 1 213 ? 2.680 -17.741 -16.510 1.00 80.56 213 LEU A O 1
ATOM 1697 N N . GLY A 1 214 ? 4.035 -18.763 -17.980 1.00 79.69 214 GLY A N 1
ATOM 1698 C CA . GLY A 1 214 ? 4.477 -17.529 -18.637 1.00 79.69 214 GLY A CA 1
ATOM 1699 C C . GLY A 1 214 ? 3.308 -16.712 -19.187 1.00 79.69 214 GLY A C 1
ATOM 1700 O O . GLY A 1 214 ? 3.258 -15.497 -18.997 1.00 79.69 214 GLY A O 1
ATOM 1701 N N . ASN A 1 215 ? 2.300 -17.387 -19.749 1.00 82.56 215 ASN A N 1
ATOM 1702 C CA . ASN A 1 215 ? 1.101 -16.726 -20.258 1.00 82.56 215 ASN A CA 1
ATOM 1703 C C . ASN A 1 215 ? 0.257 -16.108 -19.144 1.00 82.56 215 ASN A C 1
ATOM 1705 O O . ASN A 1 215 ? -0.314 -15.045 -19.357 1.00 82.56 215 ASN A O 1
ATOM 1709 N N . TYR A 1 216 ? 0.196 -16.727 -17.962 1.00 84.50 216 TYR A N 1
ATOM 1710 C CA . TYR A 1 216 ? -0.592 -16.225 -16.833 1.00 84.50 216 TYR A CA 1
ATOM 1711 C C . TYR A 1 216 ? 0.137 -15.147 -16.019 1.00 84.50 216 TYR A C 1
ATOM 1713 O O . TYR A 1 216 ? -0.506 -14.227 -15.516 1.00 84.50 216 TYR A O 1
ATOM 1721 N N . GLY A 1 217 ? 1.470 -15.208 -15.940 1.00 84.00 217 GLY A N 1
ATOM 1722 C CA . GLY A 1 217 ? 2.324 -14.308 -15.158 1.00 84.00 217 GLY A CA 1
ATOM 1723 C C . GLY A 1 217 ? 2.580 -12.928 -15.775 1.00 84.00 217 GLY A C 1
ATOM 1724 O O . GLY A 1 217 ? 3.547 -12.259 -15.408 1.00 84.00 217 GLY A O 1
ATOM 1725 N N . VAL A 1 218 ? 1.760 -12.485 -16.727 1.00 86.88 218 VAL A N 1
ATOM 1726 C CA . VAL A 1 218 ? 1.964 -11.226 -17.461 1.00 86.88 218 VAL A CA 1
ATOM 1727 C C . VAL A 1 218 ? 1.668 -10.000 -16.593 1.00 86.88 218 VAL A C 1
ATOM 1729 O O . VAL A 1 218 ? 0.767 -10.007 -15.752 1.00 86.88 218 VAL A O 1
ATOM 1732 N N . MET A 1 219 ? 2.390 -8.897 -16.826 1.00 86.00 219 MET A N 1
ATOM 1733 C CA . MET A 1 219 ? 2.282 -7.695 -15.983 1.00 86.00 219 MET A CA 1
ATOM 1734 C C . MET A 1 219 ? 0.874 -7.085 -15.933 1.00 86.00 219 MET A C 1
ATOM 1736 O O . MET A 1 219 ? 0.475 -6.589 -14.884 1.00 86.00 219 MET A O 1
ATOM 1740 N N . SER A 1 220 ? 0.093 -7.139 -17.017 1.00 89.44 220 SER A N 1
ATOM 1741 C CA . SER A 1 220 ? -1.292 -6.637 -17.022 1.00 89.44 220 SER A CA 1
ATOM 1742 C C . SER A 1 220 ? -2.201 -7.400 -16.059 1.00 89.44 220 SER A C 1
ATOM 1744 O O . SER A 1 220 ? -3.035 -6.780 -15.402 1.00 89.44 220 SER A O 1
ATOM 1746 N N . ALA A 1 221 ? -2.022 -8.720 -15.954 1.00 91.38 221 ALA A N 1
ATOM 1747 C CA . ALA A 1 221 ? -2.788 -9.575 -15.057 1.00 91.38 221 ALA A CA 1
ATOM 1748 C C . ALA A 1 221 ? -2.367 -9.365 -13.603 1.00 91.38 221 ALA A C 1
ATOM 1750 O O . ALA A 1 221 ? -3.212 -9.140 -12.737 1.00 91.38 221 ALA A O 1
ATOM 1751 N N . LYS A 1 222 ? -1.052 -9.325 -13.354 1.00 91.69 222 LYS A N 1
ATOM 1752 C CA . LYS A 1 222 ? -0.487 -9.003 -12.037 1.00 91.69 222 LYS A CA 1
ATOM 1753 C C . LYS A 1 222 ? -0.978 -7.660 -11.517 1.00 91.69 222 LYS A C 1
ATOM 1755 O O . LYS A 1 222 ? -1.418 -7.574 -10.373 1.00 91.69 222 LYS A O 1
ATOM 1760 N N . ASN A 1 223 ? -0.953 -6.637 -12.374 1.00 91.25 223 ASN A N 1
ATOM 1761 C CA . ASN A 1 223 ? -1.499 -5.321 -12.061 1.00 91.25 223 ASN A CA 1
ATOM 1762 C C . ASN A 1 223 ? -2.988 -5.412 -11.701 1.00 91.25 223 ASN A C 1
ATOM 1764 O O . ASN A 1 223 ? -3.407 -4.783 -10.733 1.00 91.25 223 ASN A O 1
ATOM 1768 N N . GLY A 1 224 ? -3.767 -6.244 -12.396 1.00 94.62 224 GLY A N 1
ATOM 1769 C CA . GLY A 1 224 ? -5.163 -6.494 -12.046 1.00 94.62 224 GLY A CA 1
ATOM 1770 C C . GLY A 1 224 ? -5.309 -7.052 -10.631 1.00 94.62 224 GLY A C 1
ATOM 1771 O O . GLY A 1 224 ? -6.056 -6.504 -9.822 1.00 94.62 224 GLY A O 1
ATOM 1772 N N . GLY A 1 225 ? -4.529 -8.086 -10.306 1.00 95.62 225 GLY A N 1
ATOM 1773 C CA . GLY A 1 225 ? -4.521 -8.723 -8.988 1.00 95.62 225 GLY A CA 1
ATOM 1774 C C . GLY A 1 225 ? -4.214 -7.752 -7.844 1.00 95.62 225 GLY A C 1
ATOM 1775 O O . GLY A 1 225 ? -4.987 -7.657 -6.887 1.00 95.62 225 GLY A O 1
ATOM 1776 N N . ILE A 1 226 ? -3.134 -6.968 -7.959 1.00 95.25 226 ILE A N 1
ATOM 1777 C CA . ILE A 1 226 ? -2.763 -5.990 -6.922 1.00 95.25 226 ILE A CA 1
ATOM 1778 C C . ILE A 1 226 ? -3.759 -4.828 -6.820 1.00 95.25 226 ILE A C 1
ATOM 1780 O O . ILE A 1 226 ? -4.074 -4.391 -5.715 1.00 95.25 226 ILE A O 1
ATOM 1784 N N . ASN A 1 227 ? -4.320 -4.347 -7.933 1.00 96.06 227 ASN A N 1
ATOM 1785 C CA . ASN A 1 227 ? -5.339 -3.295 -7.885 1.00 96.06 227 ASN A CA 1
ATOM 1786 C C . ASN A 1 227 ? -6.618 -3.779 -7.179 1.00 96.06 227 ASN A C 1
ATOM 1788 O O . ASN A 1 227 ? -7.211 -3.023 -6.410 1.00 96.06 227 ASN A O 1
ATOM 1792 N N . MET A 1 228 ? -6.996 -5.052 -7.342 1.00 97.38 228 MET A N 1
ATOM 1793 C CA . MET A 1 228 ? -8.108 -5.644 -6.590 1.00 97.38 228 MET A CA 1
ATOM 1794 C C . MET A 1 228 ? -7.815 -5.757 -5.084 1.00 97.38 228 MET A C 1
ATOM 1796 O O . MET A 1 228 ? -8.686 -5.439 -4.274 1.00 97.38 228 MET A O 1
ATOM 1800 N N . LEU A 1 229 ? -6.589 -6.125 -4.689 1.00 96.38 229 LEU A N 1
ATOM 1801 C CA . LEU A 1 229 ? -6.132 -6.094 -3.285 1.00 96.38 229 LEU A CA 1
ATOM 1802 C C . LEU A 1 229 ? -6.225 -4.680 -2.679 1.00 96.38 229 LEU A C 1
ATOM 1804 O O . LEU A 1 229 ? -6.699 -4.502 -1.550 1.00 96.38 229 LEU A O 1
ATOM 1808 N N . ILE A 1 230 ? -5.827 -3.662 -3.446 1.00 96.00 230 ILE A N 1
ATOM 1809 C CA . ILE A 1 230 ? -5.916 -2.258 -3.029 1.00 96.00 230 ILE A CA 1
ATOM 1810 C C . ILE A 1 230 ? -7.384 -1.836 -2.888 1.00 96.00 230 ILE A C 1
ATOM 1812 O O . ILE A 1 230 ? -7.739 -1.243 -1.871 1.00 96.00 230 ILE A O 1
ATOM 1816 N N . ILE A 1 231 ? -8.263 -2.187 -3.836 1.00 96.94 231 ILE A N 1
ATOM 1817 C CA . ILE A 1 231 ? -9.710 -1.924 -3.727 1.00 96.94 231 ILE A CA 1
ATOM 1818 C C . ILE A 1 231 ? -10.294 -2.553 -2.461 1.00 96.94 231 ILE A C 1
ATOM 1820 O O . ILE A 1 231 ? -11.018 -1.876 -1.729 1.00 96.94 231 ILE A O 1
ATOM 1824 N N . VAL A 1 232 ? -9.955 -3.810 -2.157 1.00 97.00 232 VAL A N 1
ATOM 1825 C CA . VAL A 1 232 ? -10.401 -4.473 -0.921 1.00 97.00 232 VAL A CA 1
ATOM 1826 C C . VAL A 1 232 ? -9.954 -3.690 0.312 1.00 97.00 232 VAL A C 1
ATOM 1828 O O . VAL A 1 232 ? -10.748 -3.482 1.234 1.00 97.00 232 VAL A O 1
ATOM 1831 N N . THR A 1 233 ? -8.717 -3.202 0.317 1.00 95.75 233 THR A N 1
ATOM 1832 C CA . THR A 1 233 ? -8.177 -2.391 1.415 1.00 95.75 233 THR A CA 1
ATOM 1833 C C . THR A 1 233 ? -8.923 -1.061 1.556 1.00 95.75 233 THR A C 1
ATOM 1835 O O . THR A 1 233 ? -9.329 -0.698 2.659 1.00 95.75 233 THR A O 1
ATOM 1838 N N . ILE A 1 234 ? -9.187 -0.365 0.444 1.00 95.69 234 ILE A N 1
ATOM 1839 C CA . ILE A 1 234 ? -9.944 0.897 0.425 1.00 95.69 234 ILE A CA 1
ATOM 1840 C C . ILE A 1 234 ? -11.362 0.685 0.970 1.00 95.69 234 ILE A C 1
ATOM 1842 O O . ILE A 1 234 ? -11.810 1.431 1.842 1.00 95.69 234 ILE A O 1
ATOM 1846 N N . VAL A 1 235 ? -12.068 -0.347 0.499 1.00 96.56 235 VAL A N 1
ATOM 1847 C CA . VAL A 1 235 ? -13.423 -0.677 0.971 1.00 96.56 235 VAL A CA 1
ATOM 1848 C C . VAL A 1 235 ? -13.409 -1.015 2.461 1.00 96.56 235 VAL A C 1
ATOM 1850 O O . VAL A 1 235 ? -14.245 -0.508 3.211 1.00 96.56 235 VAL A O 1
ATOM 1853 N N . SER A 1 236 ? -12.432 -1.808 2.909 1.00 95.81 236 SER A N 1
ATOM 1854 C CA . SER A 1 236 ? -12.252 -2.149 4.327 1.00 95.81 236 SER A CA 1
ATOM 1855 C C . SER A 1 236 ? -12.055 -0.900 5.182 1.00 95.81 236 SER A C 1
ATOM 1857 O O . SER A 1 236 ? -12.622 -0.794 6.269 1.00 95.81 236 SER A O 1
ATOM 1859 N N . PHE A 1 237 ? -11.315 0.081 4.667 1.00 93.69 237 PHE A N 1
ATOM 1860 C CA . PHE A 1 237 ? -11.079 1.347 5.341 1.00 93.69 237 PHE A CA 1
ATOM 1861 C C . PHE A 1 237 ? -12.337 2.234 5.401 1.00 93.69 237 PHE A C 1
ATOM 1863 O O . PHE A 1 237 ? -12.669 2.779 6.455 1.00 93.69 237 PHE A O 1
ATOM 1870 N N . ILE A 1 238 ? -13.107 2.318 4.311 1.00 95.19 238 ILE A N 1
ATOM 1871 C CA . ILE A 1 238 ? -14.415 3.000 4.292 1.00 95.19 238 ILE A CA 1
ATOM 1872 C C . ILE A 1 238 ? -15.369 2.370 5.312 1.00 95.19 238 ILE A C 1
ATOM 1874 O O . ILE A 1 238 ? -16.064 3.082 6.041 1.00 95.19 238 ILE A O 1
ATOM 1878 N N . TRP A 1 239 ? -15.416 1.039 5.378 1.00 95.44 239 TRP A N 1
ATOM 1879 C CA . TRP A 1 239 ? -16.258 0.321 6.335 1.00 95.44 239 TRP A CA 1
ATOM 1880 C C . TRP A 1 239 ? -15.805 0.543 7.771 1.00 95.44 239 TRP A C 1
ATOM 1882 O O . TRP A 1 239 ? -16.653 0.766 8.630 1.00 95.44 239 TRP A O 1
ATOM 1892 N N . TYR A 1 240 ? -14.496 0.575 8.018 1.00 93.75 240 TYR A N 1
ATOM 1893 C CA . TYR A 1 240 ? -13.933 0.943 9.313 1.00 93.75 240 TYR A CA 1
ATOM 1894 C C . TYR A 1 240 ? -14.378 2.343 9.750 1.00 93.75 240 TYR A C 1
ATOM 1896 O O . TYR A 1 240 ? -14.900 2.499 10.851 1.00 93.75 240 TYR A O 1
ATOM 1904 N N . GLN A 1 241 ? -14.270 3.355 8.881 1.00 92.94 241 GLN A N 1
ATOM 1905 C CA . GLN A 1 241 ? -14.728 4.717 9.198 1.00 92.94 241 GLN A CA 1
ATOM 1906 C C . GLN A 1 241 ? -16.231 4.780 9.494 1.00 92.94 241 GLN A C 1
ATOM 1908 O O . GLN A 1 241 ? -16.695 5.639 10.237 1.00 92.94 241 GLN A O 1
ATOM 1913 N N . ARG A 1 242 ? -17.004 3.862 8.909 1.00 94.69 242 ARG A N 1
ATOM 1914 C CA . ARG A 1 242 ? -18.438 3.702 9.158 1.00 94.69 242 ARG A CA 1
ATOM 1915 C C . ARG A 1 242 ? -18.745 2.755 10.314 1.00 94.69 242 ARG A C 1
ATOM 1917 O O . ARG A 1 242 ? -19.924 2.545 10.579 1.00 94.69 242 ARG A O 1
ATOM 1924 N N . GLY A 1 243 ? -17.757 2.148 10.967 1.00 93.75 243 GLY A N 1
ATOM 1925 C CA . GLY A 1 243 ? -17.960 1.037 11.898 1.00 93.75 243 GLY A CA 1
ATOM 1926 C C . GLY A 1 243 ? -18.991 1.371 12.970 1.00 93.75 243 GLY A C 1
ATOM 1927 O O . GLY A 1 243 ? -20.044 0.744 13.024 1.00 93.75 243 GLY A O 1
ATOM 1928 N N . ASN A 1 244 ? -18.744 2.443 13.723 1.00 94.81 244 ASN A N 1
ATOM 1929 C CA . ASN A 1 244 ? -19.652 2.951 14.752 1.00 94.81 244 ASN A CA 1
ATOM 1930 C C . ASN A 1 244 ? -20.467 4.187 14.326 1.00 94.81 244 ASN A C 1
ATOM 1932 O O . ASN A 1 244 ? -21.128 4.805 15.161 1.00 94.81 244 ASN A O 1
ATOM 1936 N N . LEU A 1 245 ? -20.431 4.561 13.042 1.00 95.19 245 LEU A N 1
ATOM 1937 C CA . LEU A 1 245 ? -21.103 5.750 12.511 1.00 95.19 245 LEU A CA 1
ATOM 1938 C C . LEU A 1 245 ? -22.190 5.382 11.499 1.00 95.19 245 LEU A C 1
ATOM 1940 O O . LEU A 1 245 ? -21.961 4.676 10.516 1.00 95.19 245 LEU A O 1
ATOM 1944 N N . ILE A 1 246 ? -23.395 5.906 11.693 1.00 93.25 246 ILE A N 1
ATOM 1945 C CA . ILE A 1 246 ? -24.538 5.697 10.803 1.00 93.25 246 ILE A CA 1
ATOM 1946 C C . ILE A 1 246 ? -24.821 7.002 10.046 1.00 93.25 246 ILE A C 1
ATOM 1948 O O . ILE A 1 246 ? -25.235 7.980 10.673 1.00 93.25 246 ILE A O 1
ATOM 1952 N N . PRO A 1 247 ? -24.647 7.037 8.708 1.00 94.50 247 PRO A N 1
ATOM 1953 C CA . PRO A 1 247 ? -24.934 8.224 7.906 1.00 94.50 247 PRO A CA 1
ATOM 1954 C C . PRO A 1 247 ? -26.356 8.760 8.132 1.00 94.50 247 PRO A C 1
ATOM 1956 O O . PRO A 1 247 ? -27.338 8.024 7.981 1.00 94.50 247 PRO A O 1
ATOM 1959 N N . ALA A 1 248 ? -26.460 10.048 8.473 1.00 94.69 248 ALA A N 1
ATOM 1960 C CA . ALA A 1 248 ? -27.729 10.732 8.752 1.00 94.69 248 ALA A CA 1
ATOM 1961 C C . ALA A 1 248 ? -28.170 11.690 7.632 1.00 94.69 248 ALA A C 1
ATOM 1963 O O . ALA A 1 248 ? -29.291 12.195 7.659 1.00 94.69 248 ALA A O 1
ATOM 1964 N N . VAL A 1 249 ? -27.310 11.929 6.637 1.00 95.38 249 VAL A N 1
ATOM 1965 C CA . VAL A 1 249 ? -27.605 12.810 5.500 1.00 95.38 249 VAL A CA 1
ATOM 1966 C C . VAL A 1 249 ? -28.820 12.321 4.698 1.00 95.38 249 VAL A C 1
ATOM 1968 O O . VAL A 1 249 ? -29.018 11.118 4.511 1.00 95.38 249 VAL A O 1
ATOM 1971 N N . LYS A 1 250 ? -29.626 13.257 4.175 1.00 96.12 250 LYS A N 1
ATOM 1972 C CA . LYS A 1 250 ? -30.863 12.947 3.425 1.00 96.12 250 LYS A CA 1
ATOM 1973 C C . LYS A 1 250 ? -30.607 12.080 2.184 1.00 96.12 250 LYS A C 1
ATOM 1975 O O . LYS A 1 250 ? -31.396 11.197 1.873 1.00 96.12 250 LYS A O 1
ATOM 1980 N N . TRP A 1 251 ? -29.467 12.274 1.521 1.00 95.75 251 TRP A N 1
ATOM 1981 C CA . TRP A 1 251 ? -29.068 11.554 0.306 1.00 95.75 251 TRP A CA 1
ATOM 1982 C C . TRP A 1 251 ? -28.294 10.250 0.580 1.00 95.75 251 TRP A C 1
ATOM 1984 O O . TRP A 1 251 ? -27.674 9.701 -0.327 1.00 95.75 251 TRP A O 1
ATOM 1994 N N . LYS A 1 252 ? -28.329 9.710 1.811 1.00 95.06 252 LYS A N 1
ATOM 1995 C CA . LYS A 1 252 ? -27.544 8.517 2.191 1.00 95.06 252 LYS A CA 1
ATOM 1996 C C . LYS A 1 252 ? -27.776 7.302 1.288 1.00 95.06 252 LYS A C 1
ATOM 1998 O O . LYS A 1 252 ? -26.842 6.545 1.043 1.00 95.06 252 LYS A O 1
ATOM 2003 N N . LEU A 1 253 ? -29.009 7.111 0.807 1.00 95.31 253 LEU A N 1
ATOM 2004 C CA . LEU A 1 253 ? -29.362 5.996 -0.071 1.00 95.31 253 LEU A CA 1
ATOM 2005 C C . LEU A 1 253 ? -28.657 6.137 -1.420 1.00 95.31 253 LEU A C 1
ATOM 2007 O O . LEU A 1 253 ? -27.936 5.230 -1.824 1.00 95.31 253 LEU A O 1
ATOM 2011 N N . PHE A 1 254 ? -28.801 7.304 -2.053 1.00 96.38 254 PHE A N 1
ATOM 2012 C CA . PHE A 1 254 ? -28.119 7.628 -3.302 1.00 96.38 254 PHE A CA 1
ATOM 2013 C C . PHE A 1 254 ? -26.600 7.495 -3.161 1.00 96.38 254 PHE A C 1
ATOM 2015 O O . PHE A 1 254 ? -25.976 6.806 -3.957 1.00 96.38 254 PHE A O 1
ATOM 2022 N N . GLY A 1 255 ? -26.014 8.076 -2.108 1.00 96.12 255 GLY A N 1
ATOM 2023 C CA . GLY A 1 255 ? -24.571 8.002 -1.867 1.00 96.12 255 GLY A CA 1
ATOM 2024 C C . GLY A 1 255 ? -24.064 6.565 -1.719 1.00 96.12 255 GLY A C 1
ATOM 2025 O O . GLY A 1 255 ? -23.040 6.215 -2.295 1.00 96.12 255 GLY A O 1
ATOM 2026 N N . ASN A 1 256 ? -24.804 5.707 -1.007 1.00 96.25 256 ASN A N 1
ATOM 2027 C CA . ASN A 1 256 ? -24.446 4.295 -0.863 1.00 96.25 256 ASN A CA 1
ATOM 2028 C C . ASN A 1 256 ? -24.531 3.543 -2.195 1.00 96.25 256 ASN A C 1
ATOM 2030 O O . ASN A 1 256 ? -23.590 2.831 -2.532 1.00 96.25 256 ASN A O 1
ATOM 2034 N N . ILE A 1 257 ? -25.623 3.717 -2.950 1.00 97.06 257 ILE A N 1
ATOM 2035 C CA . ILE A 1 257 ? -25.796 3.085 -4.267 1.00 97.06 257 ILE A CA 1
ATOM 2036 C C . ILE A 1 257 ? -24.676 3.533 -5.204 1.00 97.06 257 ILE A C 1
ATOM 2038 O O . ILE A 1 257 ? -24.003 2.695 -5.795 1.00 97.06 257 ILE A O 1
ATOM 2042 N N . PHE A 1 258 ? -24.425 4.840 -5.279 1.00 97.62 258 PHE A N 1
ATOM 2043 C CA . PHE A 1 258 ? -23.379 5.405 -6.119 1.00 97.62 258 PHE A CA 1
ATOM 2044 C C . PHE A 1 258 ? -21.999 4.848 -5.762 1.00 97.62 258 PHE A C 1
ATOM 2046 O O . PHE A 1 258 ? -21.302 4.370 -6.650 1.00 97.62 258 PHE A O 1
ATOM 2053 N N . MET A 1 259 ? -21.625 4.822 -4.476 1.00 97.31 259 MET A N 1
ATOM 2054 C CA . MET A 1 259 ? -20.351 4.238 -4.042 1.00 97.31 259 MET A CA 1
ATOM 2055 C C . MET A 1 259 ? -20.235 2.762 -4.426 1.00 97.31 259 MET A C 1
ATOM 2057 O O . MET A 1 259 ? -19.205 2.344 -4.949 1.00 97.31 259 MET A O 1
ATOM 2061 N N . THR A 1 260 ? -21.281 1.967 -4.187 1.00 96.44 260 THR A N 1
ATOM 2062 C CA . THR A 1 260 ? -21.280 0.544 -4.542 1.00 96.44 260 THR A CA 1
ATOM 2063 C C . THR A 1 260 ? -21.131 0.352 -6.048 1.00 96.44 260 THR A C 1
ATOM 2065 O O . THR A 1 260 ? -20.253 -0.396 -6.470 1.00 96.44 260 THR A O 1
ATOM 2068 N N . CYS A 1 261 ? -21.921 1.056 -6.860 1.00 97.56 261 CYS A N 1
ATOM 2069 C CA . CYS A 1 261 ? -21.806 1.011 -8.316 1.00 97.56 261 CYS A CA 1
ATOM 2070 C C . CYS A 1 261 ? -20.409 1.435 -8.781 1.00 97.56 261 CYS A C 1
ATOM 2072 O O . CYS A 1 261 ? -19.838 0.773 -9.640 1.00 97.56 261 CYS A O 1
ATOM 2074 N N . PHE A 1 262 ? -19.829 2.476 -8.181 1.00 97.94 262 PHE A N 1
ATOM 2075 C CA . PHE A 1 262 ? -18.502 2.969 -8.538 1.00 97.94 262 PHE A CA 1
ATOM 2076 C C . PHE A 1 262 ? -17.413 1.916 -8.291 1.00 97.94 262 PHE A C 1
ATOM 2078 O O . PHE A 1 262 ? -16.616 1.636 -9.184 1.00 97.94 262 PHE A O 1
ATOM 2085 N N . PHE A 1 263 ? -17.410 1.272 -7.118 1.00 97.81 263 PHE A N 1
ATOM 2086 C CA . PHE A 1 263 ? -16.464 0.189 -6.825 1.00 97.81 263 PHE A CA 1
ATOM 2087 C C . PHE A 1 263 ? -16.677 -1.036 -7.718 1.00 97.81 263 PHE A C 1
ATOM 2089 O O . PHE A 1 263 ? -15.697 -1.649 -8.141 1.00 97.81 263 PHE A O 1
ATOM 2096 N N . VAL A 1 264 ? -17.928 -1.394 -8.027 1.00 97.56 264 VAL A N 1
ATOM 2097 C CA . VAL A 1 264 ? -18.241 -2.528 -8.913 1.00 97.56 264 VAL A CA 1
ATOM 2098 C C . VAL A 1 264 ? -17.757 -2.251 -10.333 1.00 97.56 264 VAL A C 1
ATOM 2100 O O . VAL A 1 264 ? -17.014 -3.058 -10.881 1.00 97.56 264 VAL A O 1
ATOM 2103 N N . VAL A 1 265 ? -18.107 -1.100 -10.911 1.00 98.06 265 VAL A N 1
ATOM 2104 C CA . VAL A 1 265 ? -17.669 -0.708 -12.259 1.00 98.06 265 VAL A CA 1
ATOM 2105 C C . VAL A 1 265 ? -16.148 -0.588 -12.321 1.00 98.06 265 VAL A C 1
ATOM 2107 O O . VAL A 1 265 ? -15.538 -1.099 -13.257 1.00 98.06 265 VAL A O 1
ATOM 2110 N N . GLY A 1 266 ? -15.519 0.009 -11.305 1.00 98.00 266 GLY A N 1
ATOM 2111 C CA . GLY A 1 266 ? -14.062 0.090 -11.223 1.00 98.00 266 GLY A CA 1
ATOM 2112 C C . GLY A 1 266 ? -13.399 -1.290 -11.183 1.00 98.00 266 GLY A C 1
ATOM 2113 O O . GLY A 1 266 ? -12.460 -1.550 -11.933 1.00 98.00 266 GLY A O 1
ATOM 2114 N N . SER A 1 267 ? -13.935 -2.209 -10.377 1.00 97.94 267 SER A N 1
ATOM 2115 C CA . SER A 1 267 ? -13.444 -3.591 -10.296 1.00 97.94 267 SER A CA 1
ATOM 2116 C C . SER A 1 267 ? -13.610 -4.333 -11.624 1.00 97.94 267 SER A C 1
ATOM 2118 O O . SER A 1 267 ? -12.673 -4.980 -12.086 1.00 97.94 267 SER A O 1
ATOM 2120 N N . LEU A 1 268 ? -14.773 -4.206 -12.273 1.00 98.00 268 LEU A N 1
ATOM 2121 C CA . LEU A 1 268 ? -15.032 -4.804 -13.585 1.00 98.00 268 LEU A CA 1
ATOM 2122 C C . LEU A 1 268 ? -14.078 -4.258 -14.649 1.00 98.00 268 LEU A C 1
ATOM 2124 O O . LEU A 1 268 ? -13.544 -5.039 -15.430 1.00 98.00 268 LEU A O 1
ATOM 2128 N N . ASN A 1 269 ? -13.805 -2.951 -14.647 1.00 97.88 269 ASN A N 1
ATOM 2129 C CA . ASN A 1 269 ? -12.840 -2.345 -15.559 1.00 97.88 269 ASN A CA 1
ATOM 2130 C C . ASN A 1 269 ? -11.419 -2.894 -15.340 1.00 97.88 269 ASN A C 1
ATOM 2132 O O . ASN A 1 269 ? -10.742 -3.254 -16.298 1.00 97.88 269 ASN A O 1
ATOM 2136 N N . ILE A 1 270 ? -10.970 -3.015 -14.086 1.00 97.44 270 ILE A N 1
ATOM 2137 C CA . ILE A 1 270 ? -9.647 -3.574 -13.761 1.00 97.44 270 ILE A CA 1
ATOM 2138 C C . ILE A 1 270 ? -9.539 -5.032 -14.217 1.00 97.44 270 ILE A C 1
ATOM 2140 O O . ILE A 1 270 ? -8.557 -5.397 -14.863 1.00 97.44 270 ILE A O 1
ATOM 2144 N N . ILE A 1 271 ? -10.553 -5.851 -13.923 1.00 96.88 271 ILE A N 1
ATOM 2145 C CA . ILE A 1 271 ? -10.601 -7.262 -14.328 1.00 96.88 271 ILE A CA 1
ATOM 2146 C C . ILE A 1 271 ? -10.619 -7.380 -15.856 1.00 96.88 271 ILE A C 1
ATOM 2148 O O . ILE A 1 271 ? -9.865 -8.171 -16.421 1.00 96.88 271 ILE A O 1
ATOM 2152 N N . TRP A 1 272 ? -11.421 -6.562 -16.536 1.00 96.94 272 TRP A N 1
ATOM 2153 C CA . TRP A 1 272 ? -11.474 -6.527 -17.994 1.00 96.94 272 TRP A CA 1
ATOM 2154 C C . TRP A 1 272 ? -10.115 -6.182 -18.606 1.00 96.94 272 TRP A C 1
ATOM 2156 O O . TRP A 1 272 ? -9.635 -6.910 -19.469 1.00 96.94 272 TRP A O 1
ATOM 2166 N N . LEU A 1 273 ? -9.450 -5.124 -18.130 1.00 95.56 273 LEU A N 1
ATOM 2167 C CA . LEU A 1 273 ? -8.123 -4.727 -18.615 1.00 95.56 273 LEU A CA 1
ATOM 2168 C C . LEU A 1 273 ? -7.056 -5.794 -18.329 1.00 95.56 273 LEU A C 1
ATOM 2170 O O . LEU A 1 273 ? -6.146 -5.985 -19.136 1.00 95.56 273 LEU A O 1
ATOM 2174 N N . ALA A 1 274 ? -7.160 -6.499 -17.201 1.00 94.38 274 ALA A N 1
ATOM 2175 C CA . ALA A 1 274 ? -6.279 -7.613 -16.871 1.00 94.38 274 ALA A CA 1
ATOM 2176 C C . ALA A 1 274 ? -6.429 -8.767 -17.877 1.00 94.38 274 ALA A C 1
ATOM 2178 O O . ALA A 1 274 ? -5.420 -9.246 -18.398 1.00 94.38 274 ALA A O 1
ATOM 2179 N N . ILE A 1 275 ? -7.674 -9.147 -18.195 1.00 94.19 275 ILE A N 1
ATOM 2180 C CA . ILE A 1 275 ? -8.006 -10.211 -19.153 1.00 94.19 275 ILE A CA 1
ATOM 2181 C C . ILE A 1 275 ? -7.644 -9.800 -20.584 1.00 94.19 275 ILE A C 1
ATOM 2183 O O . ILE A 1 275 ? -6.970 -10.547 -21.289 1.00 94.19 275 ILE A O 1
ATOM 2187 N N . TYR A 1 276 ? -8.030 -8.595 -21.007 1.00 93.88 276 TYR A N 1
ATOM 2188 C CA . TYR A 1 276 ? -7.717 -8.053 -22.331 1.00 93.88 276 TYR A CA 1
ATOM 2189 C C . TYR A 1 276 ? -6.208 -8.044 -22.603 1.00 93.88 276 TYR A C 1
ATOM 2191 O O . TYR A 1 276 ? -5.765 -8.322 -23.716 1.00 93.88 276 TYR A O 1
ATOM 2199 N N . GLY A 1 277 ? -5.407 -7.809 -21.559 1.00 90.81 277 GLY A N 1
ATOM 2200 C CA . GLY A 1 277 ? -3.954 -7.869 -21.630 1.00 90.81 277 GLY A CA 1
ATOM 2201 C C . GLY A 1 277 ? -3.398 -9.180 -22.195 1.00 90.81 277 GLY A C 1
ATOM 2202 O O . GLY A 1 277 ? -2.373 -9.132 -22.873 1.00 90.81 277 GLY A O 1
ATOM 2203 N N . TYR A 1 278 ? -4.064 -10.324 -21.998 1.00 91.06 278 TYR A N 1
ATOM 2204 C CA . TYR A 1 278 ? -3.625 -11.610 -22.558 1.00 91.06 278 TYR A CA 1
ATOM 2205 C C . TYR A 1 278 ? -3.689 -11.657 -24.090 1.00 91.06 278 TYR A C 1
ATOM 2207 O O . TYR A 1 278 ? -2.894 -12.361 -24.707 1.00 91.06 278 TYR A O 1
ATOM 2215 N N . PHE A 1 279 ? -4.579 -10.877 -24.706 1.00 91.12 279 PHE A N 1
ATOM 2216 C CA . PHE A 1 279 ? -4.868 -10.937 -26.141 1.00 91.12 279 PHE A CA 1
ATOM 2217 C C . PHE A 1 279 ? -4.112 -9.899 -26.976 1.00 91.12 279 PHE A C 1
ATOM 2219 O O . PHE A 1 279 ? -4.234 -9.896 -28.198 1.00 91.12 279 PHE A O 1
ATOM 2226 N N . ILE A 1 280 ? -3.328 -9.020 -26.343 1.00 90.88 280 ILE A N 1
ATOM 2227 C CA . ILE A 1 280 ? -2.585 -7.962 -27.038 1.00 90.88 280 ILE A CA 1
ATOM 2228 C C . ILE A 1 280 ? -1.063 -8.156 -26.979 1.00 90.88 280 ILE A C 1
ATOM 2230 O O . ILE A 1 280 ? -0.553 -8.766 -26.026 1.00 90.88 280 ILE A O 1
ATOM 2234 N N . PRO A 1 281 ? -0.321 -7.591 -27.954 1.00 87.06 281 PRO A N 1
ATOM 2235 C CA . PRO A 1 281 ? 1.138 -7.612 -27.971 1.00 87.06 281 PRO A CA 1
ATOM 2236 C C . PRO A 1 281 ? 1.773 -7.004 -26.711 1.00 87.06 281 PRO A C 1
ATOM 2238 O O . PRO A 1 281 ? 1.270 -6.034 -26.136 1.00 87.06 281 PRO A O 1
ATOM 2241 N N . ALA A 1 282 ? 2.918 -7.552 -26.293 1.00 79.12 282 ALA A N 1
ATOM 2242 C CA . ALA A 1 282 ? 3.585 -7.184 -25.041 1.00 79.12 282 ALA A CA 1
ATOM 2243 C C . ALA A 1 282 ? 4.002 -5.701 -24.966 1.00 79.12 282 ALA A C 1
ATOM 2245 O O . ALA A 1 282 ? 3.918 -5.097 -23.897 1.00 79.12 282 ALA A O 1
ATOM 2246 N N . ASN A 1 283 ? 4.396 -5.097 -26.091 1.00 77.62 283 ASN A N 1
ATOM 2247 C CA . ASN A 1 283 ? 4.771 -3.681 -26.175 1.00 77.62 283 ASN A CA 1
ATOM 2248 C C . ASN A 1 283 ? 3.594 -2.733 -25.879 1.00 77.62 283 ASN A C 1
ATOM 2250 O O . ASN A 1 283 ? 3.795 -1.688 -25.268 1.00 77.62 283 ASN A O 1
ATOM 2254 N N . VAL A 1 284 ? 2.368 -3.109 -26.253 1.00 82.50 284 VAL A N 1
ATOM 2255 C CA . VAL A 1 284 ? 1.149 -2.334 -25.956 1.00 82.50 284 VAL A CA 1
ATOM 2256 C C . VAL A 1 284 ? 0.622 -2.659 -24.555 1.00 82.50 284 VAL A C 1
ATOM 2258 O O . VAL A 1 284 ? 0.152 -1.777 -23.835 1.00 82.50 284 VAL A O 1
ATOM 2261 N N . ARG A 1 285 ? 0.759 -3.920 -24.124 1.00 83.94 285 ARG A N 1
ATOM 2262 C CA . ARG A 1 285 ? 0.287 -4.433 -22.827 1.00 83.94 285 ARG A CA 1
ATOM 2263 C C . ARG A 1 285 ? 0.782 -3.635 -21.625 1.00 83.94 285 ARG A C 1
ATOM 2265 O O . ARG A 1 285 ? 0.024 -3.444 -20.676 1.00 83.94 285 ARG A O 1
ATOM 2272 N N . ILE A 1 286 ? 2.023 -3.154 -21.664 1.00 76.75 286 ILE A N 1
ATOM 2273 C CA . ILE A 1 286 ? 2.630 -2.362 -20.580 1.00 76.75 286 ILE A CA 1
ATOM 2274 C C . ILE A 1 286 ? 1.825 -1.078 -20.311 1.00 76.75 286 ILE A C 1
ATOM 2276 O O . ILE A 1 286 ? 1.722 -0.640 -19.166 1.00 76.75 286 ILE A O 1
ATOM 2280 N N . GLY A 1 287 ? 1.196 -0.502 -21.341 1.00 82.75 287 GLY A N 1
ATOM 2281 C CA . GLY A 1 287 ? 0.369 0.698 -21.218 1.00 82.75 287 GLY A CA 1
ATOM 2282 C C . GLY A 1 287 ? -0.934 0.486 -20.442 1.00 82.75 287 GLY A C 1
ATOM 2283 O O . GLY A 1 287 ? -1.451 1.444 -19.871 1.00 82.75 287 GLY A O 1
ATOM 2284 N N . LEU A 1 288 ? -1.441 -0.752 -20.346 1.00 88.81 288 LEU A N 1
ATOM 2285 C CA . LEU A 1 288 ? -2.690 -1.060 -19.633 1.00 88.81 288 LEU A CA 1
ATOM 2286 C C . LEU A 1 288 ? -2.600 -0.848 -18.118 1.00 88.81 288 LEU A C 1
ATOM 2288 O O . LEU A 1 288 ? -3.630 -0.790 -17.450 1.00 88.81 288 LEU A O 1
ATOM 2292 N N . SER A 1 289 ? -1.397 -0.712 -17.558 1.00 85.81 289 SER A N 1
ATOM 2293 C CA . SER A 1 289 ? -1.249 -0.381 -16.144 1.00 85.81 289 SER A CA 1
ATOM 2294 C C . SER A 1 289 ? -1.860 0.981 -15.814 1.00 85.81 289 SER A C 1
ATOM 2296 O O . SER A 1 289 ? -2.553 1.102 -14.813 1.00 85.81 289 SER A O 1
ATOM 2298 N N . VAL A 1 290 ? -1.669 1.990 -16.668 1.00 88.88 290 VAL A N 1
ATOM 2299 C CA . VAL A 1 290 ? -2.122 3.366 -16.427 1.00 88.88 290 VAL A CA 1
ATOM 2300 C C . VAL A 1 290 ? -3.636 3.435 -16.194 1.00 88.88 290 VAL A C 1
ATOM 2302 O O . VAL A 1 290 ? -4.028 3.948 -15.146 1.00 88.88 290 VAL A O 1
ATOM 2305 N N . PRO A 1 291 ? -4.506 2.894 -17.071 1.00 93.06 291 PRO A N 1
ATOM 2306 C CA . PRO A 1 291 ? -5.947 2.911 -16.827 1.00 93.06 291 PRO A CA 1
ATOM 2307 C C . PRO A 1 291 ? -6.377 2.054 -15.624 1.00 93.06 291 PRO A C 1
ATOM 2309 O O . PRO A 1 291 ? -7.321 2.433 -14.929 1.00 93.06 291 PRO A O 1
ATOM 2312 N N . GLN A 1 292 ? -5.687 0.945 -15.317 1.00 93.75 292 GLN A N 1
ATOM 2313 C CA . GLN A 1 292 ? -5.970 0.163 -14.102 1.00 93.75 292 GLN A CA 1
ATOM 2314 C C . GLN A 1 292 ? -5.668 0.975 -12.833 1.00 93.75 292 GLN A C 1
ATOM 2316 O O . GLN A 1 292 ? -6.511 1.077 -11.943 1.00 93.75 292 GLN A O 1
ATOM 2321 N N . VAL A 1 293 ? -4.497 1.616 -12.783 1.00 90.88 293 VAL A N 1
ATOM 2322 C CA . VAL A 1 293 ? -4.083 2.492 -11.679 1.00 90.88 293 VAL A CA 1
ATOM 2323 C C . VAL A 1 293 ? -5.025 3.684 -11.547 1.00 90.88 293 VAL A C 1
ATOM 2325 O O . VAL A 1 293 ? -5.477 3.986 -10.444 1.00 90.88 293 VAL A O 1
ATOM 2328 N N . ALA A 1 294 ? -5.357 4.340 -12.661 1.00 93.25 294 ALA A N 1
ATOM 2329 C CA . ALA A 1 294 ? -6.282 5.466 -12.678 1.00 93.25 294 ALA A CA 1
ATOM 2330 C C . ALA A 1 294 ? -7.637 5.070 -12.083 1.00 93.25 294 ALA A C 1
ATOM 2332 O O . ALA A 1 294 ? -8.152 5.782 -11.230 1.00 93.25 294 ALA A O 1
ATOM 2333 N N . THR A 1 295 ? -8.158 3.893 -12.438 1.00 95.94 295 THR A N 1
ATOM 2334 C CA . THR A 1 295 ? -9.419 3.369 -11.890 1.00 95.94 295 THR A CA 1
ATOM 2335 C C . THR A 1 295 ? -9.359 3.196 -10.371 1.00 95.94 295 THR A C 1
ATOM 2337 O O . THR A 1 295 ? -10.242 3.672 -9.652 1.00 95.94 295 THR A O 1
ATOM 2340 N N . THR A 1 296 ? -8.302 2.563 -9.860 1.00 95.25 296 THR A N 1
ATOM 2341 C CA . THR A 1 296 ? -8.106 2.362 -8.416 1.00 95.25 296 THR A CA 1
ATOM 2342 C C . THR A 1 296 ? -7.940 3.687 -7.675 1.00 95.25 296 THR A C 1
ATOM 2344 O O . THR A 1 296 ? -8.523 3.884 -6.606 1.00 95.25 296 THR A O 1
ATOM 2347 N N . MET A 1 297 ? -7.194 4.632 -8.250 1.00 92.38 297 MET A N 1
ATOM 2348 C CA . MET A 1 297 ? -7.015 5.967 -7.680 1.00 92.38 297 MET A CA 1
ATOM 2349 C C . MET A 1 297 ? -8.290 6.796 -7.716 1.00 92.38 297 MET A C 1
ATOM 2351 O O . MET A 1 297 ? -8.580 7.465 -6.731 1.00 92.38 297 MET A O 1
ATOM 2355 N N . SER A 1 298 ? -9.113 6.697 -8.758 1.00 95.12 298 SER A N 1
ATOM 2356 C CA . SER A 1 298 ? -10.443 7.307 -8.760 1.00 95.12 298 SER A CA 1
ATOM 2357 C C . SER A 1 298 ? -11.323 6.727 -7.652 1.00 95.12 298 SER A C 1
ATOM 2359 O O . SER A 1 298 ? -12.009 7.485 -6.970 1.00 95.12 298 SER A O 1
ATOM 2361 N N . CYS A 1 299 ? -11.261 5.414 -7.401 1.00 95.88 299 CYS A N 1
ATOM 2362 C CA . CYS A 1 299 ? -11.984 4.803 -6.282 1.00 95.88 299 CYS A CA 1
ATOM 2363 C C . CYS A 1 299 ? -11.536 5.390 -4.937 1.00 95.88 299 CYS A C 1
ATOM 2365 O O . CYS A 1 299 ? -12.378 5.757 -4.125 1.00 95.88 299 CYS A O 1
ATOM 2367 N N . LEU A 1 300 ? -10.231 5.544 -4.706 1.00 93.62 300 LEU A N 1
ATOM 2368 C CA . LEU A 1 300 ? -9.718 6.166 -3.483 1.00 93.62 300 LEU A CA 1
ATOM 2369 C C . LEU A 1 300 ? -10.109 7.652 -3.382 1.00 93.62 300 LEU A C 1
ATOM 2371 O O . LEU A 1 300 ? -10.740 8.068 -2.411 1.00 93.62 300 LEU A O 1
ATOM 2375 N N . LEU A 1 301 ? -9.721 8.447 -4.381 1.00 93.56 301 LEU A N 1
ATOM 2376 C CA . LEU A 1 301 ? -9.761 9.910 -4.352 1.00 93.56 301 LEU A CA 1
ATOM 2377 C C . LEU A 1 301 ? -11.176 10.476 -4.455 1.00 93.56 301 LEU A C 1
ATOM 2379 O O . LEU A 1 301 ? -11.410 11.574 -3.964 1.00 93.56 301 LEU A O 1
ATOM 2383 N N . LEU A 1 302 ? -12.122 9.751 -5.057 1.00 95.94 302 LEU A N 1
ATOM 2384 C CA . LEU A 1 302 ? -13.516 10.192 -5.143 1.00 95.94 302 LEU A CA 1
ATOM 2385 C C . LEU A 1 302 ? -14.366 9.599 -4.017 1.00 95.94 302 LEU A C 1
ATOM 2387 O O . LEU A 1 302 ? -15.170 10.313 -3.412 1.00 95.94 302 LEU A O 1
ATOM 2391 N N . MET A 1 303 ? -14.192 8.311 -3.693 1.00 96.44 303 MET A N 1
ATOM 2392 C CA . MET A 1 303 ? -15.066 7.660 -2.711 1.00 96.44 303 MET A CA 1
ATOM 2393 C C . MET A 1 303 ? -14.694 8.002 -1.271 1.00 96.44 303 MET A C 1
ATOM 2395 O O . MET A 1 303 ? -15.593 8.030 -0.432 1.00 96.44 303 MET A O 1
ATOM 2399 N N . MET A 1 304 ? -13.428 8.311 -0.955 1.00 93.81 304 MET A N 1
ATOM 2400 C CA . MET A 1 304 ? -13.073 8.743 0.404 1.00 93.81 304 MET A CA 1
ATOM 2401 C C . MET A 1 304 ? -13.677 10.105 0.768 1.00 93.81 304 MET A C 1
ATOM 2403 O O . MET A 1 304 ? -14.353 10.176 1.796 1.00 93.81 304 MET A O 1
ATOM 2407 N N . PRO A 1 305 ? -13.544 11.175 -0.041 1.00 95.69 305 PRO A N 1
ATOM 2408 C CA . PRO A 1 305 ? -14.217 12.439 0.252 1.00 95.69 305 PRO A CA 1
ATOM 2409 C C . PRO A 1 305 ? -15.738 12.304 0.281 1.00 95.69 305 PRO A C 1
ATOM 2411 O O . PRO A 1 305 ? -16.381 12.860 1.172 1.00 95.69 305 PRO A O 1
ATOM 2414 N N . LEU A 1 306 ? -16.317 11.518 -0.636 1.00 96.75 306 LEU A N 1
ATOM 2415 C CA . LEU A 1 306 ? -17.749 11.233 -0.622 1.00 96.75 306 LEU A CA 1
ATOM 2416 C C . LEU A 1 306 ? -18.161 10.541 0.682 1.00 96.75 306 LEU A C 1
ATOM 2418 O O . LEU A 1 306 ? -19.143 10.941 1.306 1.00 96.75 306 LEU A O 1
ATOM 2422 N N . ASN A 1 307 ? -17.385 9.556 1.140 1.00 97.19 307 ASN A N 1
ATOM 2423 C CA . ASN A 1 307 ? -17.615 8.890 2.413 1.00 97.19 307 ASN A CA 1
ATOM 2424 C C . ASN A 1 307 ? -17.597 9.880 3.584 1.00 97.19 307 ASN A C 1
ATOM 2426 O O . ASN A 1 307 ? -18.531 9.908 4.382 1.00 97.19 307 ASN A O 1
ATOM 2430 N N . LEU A 1 308 ? -16.568 10.725 3.663 1.00 95.69 308 LEU A N 1
ATOM 2431 C CA . LEU A 1 308 ? -16.450 11.744 4.707 1.00 95.69 308 LEU A CA 1
ATOM 2432 C C . LEU A 1 308 ? -17.619 12.741 4.661 1.00 95.69 308 LEU A C 1
ATOM 2434 O O . LEU A 1 308 ? -18.154 13.112 5.705 1.00 95.69 308 LEU A O 1
ATOM 2438 N N . ALA A 1 309 ? -18.079 13.127 3.468 1.00 96.69 309 ALA A N 1
ATOM 2439 C CA . ALA A 1 309 ? -19.257 13.974 3.299 1.00 96.69 309 ALA A CA 1
ATOM 2440 C C . ALA A 1 309 ? -20.547 13.288 3.784 1.00 96.69 309 ALA A C 1
ATOM 2442 O O . ALA A 1 309 ? -21.380 13.940 4.414 1.00 96.69 309 ALA A O 1
ATOM 2443 N N . MET A 1 310 ? -20.699 11.979 3.553 1.00 97.19 310 MET A N 1
ATOM 2444 C CA . MET A 1 310 ? -21.831 11.189 4.057 1.00 97.19 310 MET A CA 1
ATOM 2445 C C . MET A 1 310 ? -21.831 11.036 5.581 1.00 97.19 310 MET A C 1
ATOM 2447 O O . MET A 1 310 ? -22.893 10.845 6.178 1.00 97.19 310 MET A O 1
ATOM 2451 N N . LEU A 1 311 ? -20.655 11.100 6.207 1.00 95.88 311 LEU A N 1
ATOM 2452 C CA . LEU A 1 311 ? -20.490 10.984 7.654 1.00 95.88 311 LEU A CA 1
ATOM 2453 C C . LEU A 1 311 ? -20.762 12.297 8.409 1.00 95.88 311 LEU A C 1
ATOM 2455 O O . LEU A 1 311 ? -20.804 12.293 9.640 1.00 95.88 311 LEU A O 1
ATOM 2459 N N . LYS A 1 312 ? -21.016 13.411 7.709 1.00 93.88 312 LYS A N 1
ATOM 2460 C CA . LYS A 1 312 ? -21.408 14.678 8.345 1.00 93.88 312 LYS A CA 1
ATOM 2461 C C . LYS A 1 312 ? -22.724 14.512 9.111 1.00 93.88 312 LYS A C 1
ATOM 2463 O O . LYS A 1 312 ? -23.745 14.134 8.538 1.00 93.88 312 LYS A O 1
ATOM 2468 N N . GLY A 1 313 ? -22.688 14.795 10.414 1.00 92.00 313 GLY A N 1
ATOM 2469 C CA . GLY A 1 313 ? -23.839 14.633 11.309 1.00 92.00 313 GLY A CA 1
ATOM 2470 C C . GLY A 1 313 ? -24.265 13.176 11.521 1.00 92.00 313 GLY A C 1
ATOM 2471 O O . GLY A 1 313 ? -25.413 12.931 11.886 1.00 92.00 313 GLY A O 1
ATOM 2472 N N . ALA A 1 314 ? -23.387 12.202 11.246 1.00 94.12 314 ALA A N 1
ATOM 2473 C CA . ALA A 1 314 ? -23.690 10.790 11.445 1.00 94.12 314 ALA A CA 1
ATOM 2474 C C . ALA A 1 314 ? -24.071 10.488 12.901 1.00 94.12 314 ALA A C 1
ATOM 2476 O O . ALA A 1 314 ? -23.486 11.019 13.844 1.00 94.12 314 ALA A O 1
ATOM 2477 N N . LYS A 1 315 ? -25.038 9.584 13.077 1.00 94.12 315 LYS A N 1
ATOM 2478 C CA . LYS A 1 315 ? -25.404 9.073 14.399 1.00 94.12 315 LYS A CA 1
ATOM 2479 C C . LYS A 1 315 ? -24.330 8.099 14.869 1.00 94.12 315 LYS A C 1
ATOM 2481 O O . LYS A 1 315 ? -23.951 7.199 14.119 1.00 94.12 315 LYS A O 1
ATOM 2486 N N . VAL A 1 316 ? -23.872 8.260 16.103 1.00 94.50 316 VAL A N 1
ATOM 2487 C CA . VAL A 1 316 ? -22.918 7.343 16.733 1.00 94.50 316 VAL A CA 1
ATOM 2488 C C . VAL A 1 316 ? -23.704 6.168 17.312 1.00 94.50 316 VAL A C 1
ATOM 2490 O O . VAL A 1 316 ? -24.570 6.370 18.156 1.00 94.50 316 VAL A O 1
ATOM 2493 N N . ALA A 1 317 ? -23.438 4.953 16.833 1.00 92.81 317 ALA A N 1
ATOM 2494 C CA . ALA A 1 317 ? -24.087 3.736 17.329 1.00 92.81 317 ALA A CA 1
ATOM 2495 C C . ALA A 1 317 ? -23.608 3.362 18.744 1.00 92.81 317 ALA A C 1
ATOM 2497 O O . ALA A 1 317 ? -24.360 2.790 19.524 1.00 92.81 317 ALA A O 1
ATOM 2498 N N . GLY A 1 318 ? -22.368 3.723 19.081 1.00 92.62 318 GLY A N 1
ATOM 2499 C CA . GLY A 1 318 ? -21.797 3.594 20.416 1.00 92.62 318 GLY A CA 1
ATOM 2500 C C . GLY A 1 318 ? -20.331 4.040 20.460 1.00 92.62 318 GLY A C 1
ATOM 2501 O O . GLY A 1 318 ? -19.703 4.226 19.405 1.00 92.62 318 GLY A O 1
ATOM 2502 N N . PRO A 1 319 ? -19.767 4.236 21.665 1.00 93.38 319 PRO A N 1
ATOM 2503 C CA . PRO A 1 319 ? -18.354 4.546 21.820 1.00 93.38 319 PRO A CA 1
ATOM 2504 C C . PRO A 1 319 ? -17.492 3.349 21.405 1.00 93.38 319 PRO A C 1
ATOM 2506 O O . PRO A 1 319 ? -17.856 2.189 21.614 1.00 93.38 319 PRO A O 1
ATOM 2509 N N . ILE A 1 320 ? -16.329 3.646 20.826 1.00 94.75 320 ILE A N 1
ATOM 2510 C CA . ILE A 1 320 ? -15.324 2.637 20.487 1.00 94.75 320 ILE A CA 1
ATOM 2511 C C . ILE A 1 320 ? -14.775 2.037 21.785 1.00 94.75 320 ILE A C 1
ATOM 2513 O O . ILE A 1 320 ? -14.316 2.766 22.663 1.00 94.75 320 ILE A O 1
ATOM 2517 N N . GLN A 1 321 ? -14.787 0.710 21.882 1.00 95.75 321 GLN A N 1
ATOM 2518 C CA . GLN A 1 321 ? -14.318 -0.037 23.050 1.00 95.75 321 GLN A CA 1
ATOM 2519 C C . GLN A 1 321 ? -12.804 -0.279 22.961 1.00 95.75 321 GLN A C 1
ATOM 2521 O O . GLN A 1 321 ? -12.348 -1.388 22.675 1.00 95.75 321 GLN A O 1
ATOM 2526 N N . TRP A 1 322 ? -12.010 0.780 23.137 1.00 96.56 322 TRP A N 1
ATOM 2527 C CA . TRP A 1 322 ? -10.547 0.690 23.101 1.00 96.56 322 TRP A CA 1
ATOM 2528 C C . TRP A 1 322 ? -10.019 -0.342 24.102 1.00 96.56 322 TRP A C 1
ATOM 2530 O O . TRP A 1 322 ? -10.529 -0.478 25.211 1.00 96.56 322 TRP A O 1
ATOM 2540 N N . GLY A 1 323 ? -9.005 -1.102 23.694 1.00 95.75 323 GLY A N 1
ATOM 2541 C CA . GLY A 1 323 ? -8.416 -2.155 24.520 1.00 95.75 323 GLY A CA 1
ATOM 2542 C C . GLY A 1 323 ? -9.122 -3.511 24.399 1.00 95.75 323 GLY A C 1
ATOM 2543 O O . GLY A 1 323 ? -8.549 -4.530 24.781 1.00 95.75 323 GLY A O 1
ATOM 2544 N N . LYS A 1 324 ? -10.330 -3.567 23.816 1.00 95.50 324 LYS A N 1
ATOM 2545 C CA . LYS A 1 324 ? -11.096 -4.807 23.586 1.00 95.50 324 LYS A CA 1
ATOM 2546 C C . LYS A 1 324 ? -10.804 -5.414 22.207 1.00 95.50 324 LYS A C 1
ATOM 2548 O O . LYS A 1 324 ? -11.710 -5.753 21.450 1.00 95.50 324 LYS A O 1
ATOM 2553 N N . MET A 1 325 ? -9.520 -5.547 21.878 1.00 96.00 325 MET A N 1
ATOM 2554 C CA . MET A 1 325 ? -9.050 -6.200 20.651 1.00 96.00 325 MET A CA 1
ATOM 2555 C C . MET A 1 325 ? -8.533 -7.617 20.939 1.00 96.00 325 MET A C 1
ATOM 2557 O O . MET A 1 325 ? -7.894 -7.833 21.970 1.00 96.00 325 MET A O 1
ATOM 2561 N N . PRO A 1 326 ? -8.744 -8.591 20.036 1.00 96.50 326 PRO A N 1
ATOM 2562 C CA . PRO A 1 326 ? -8.156 -9.919 20.182 1.00 96.50 326 PRO A CA 1
ATOM 2563 C C . PRO A 1 326 ? -6.642 -9.886 19.918 1.00 96.50 326 PRO A C 1
ATOM 2565 O O . PRO A 1 326 ? -6.185 -9.158 19.043 1.00 96.50 326 PRO A O 1
ATOM 2568 N N . ALA A 1 327 ? -5.856 -10.744 20.580 1.00 96.88 327 ALA A N 1
ATOM 2569 C CA . ALA A 1 327 ? -4.392 -10.787 20.416 1.00 96.88 327 ALA A CA 1
ATOM 2570 C C . ALA A 1 327 ? -3.934 -10.918 18.947 1.00 96.88 327 ALA A C 1
ATOM 2572 O O . ALA A 1 327 ? -2.947 -10.311 18.536 1.00 96.88 327 ALA A O 1
ATOM 2573 N N . ARG A 1 328 ? -4.710 -11.629 18.118 1.00 97.19 328 ARG A N 1
ATOM 2574 C CA . ARG A 1 328 ? -4.448 -11.799 16.679 1.00 97.19 328 ARG A CA 1
ATOM 2575 C C . ARG A 1 328 ? -4.386 -10.497 15.876 1.00 97.19 328 ARG A C 1
ATOM 2577 O O . ARG A 1 328 ? -3.693 -10.460 14.867 1.00 97.19 328 ARG A O 1
ATOM 2584 N N . SER A 1 329 ? -5.054 -9.424 16.309 1.00 96.62 329 SER A N 1
ATOM 2585 C CA . SER A 1 329 ? -4.894 -8.121 15.650 1.00 96.62 329 SER A CA 1
ATOM 2586 C C . SER A 1 329 ? -3.508 -7.533 15.895 1.00 96.62 329 SER A C 1
ATOM 2588 O O . SER A 1 329 ? -2.950 -6.890 15.016 1.00 96.62 329 SER A O 1
ATOM 2590 N N . GLN A 1 330 ? -2.935 -7.777 17.071 1.00 97.81 330 GLN A N 1
ATOM 2591 C CA . GLN A 1 330 ? -1.611 -7.279 17.432 1.00 97.81 330 GLN A CA 1
ATOM 2592 C C . GLN A 1 330 ? -0.525 -8.034 16.666 1.00 97.81 330 GLN A C 1
ATOM 2594 O O . GLN A 1 330 ? 0.405 -7.418 16.154 1.00 97.81 330 GLN A O 1
ATOM 2599 N N . TYR A 1 331 ? -0.695 -9.346 16.473 1.00 97.44 331 TYR A N 1
ATOM 2600 C CA . TYR A 1 331 ? 0.179 -10.115 15.584 1.00 97.44 331 TYR A CA 1
ATOM 2601 C C . TYR A 1 331 ? 0.138 -9.607 14.139 1.00 97.44 331 TYR A C 1
ATOM 2603 O O . TYR A 1 331 ? 1.178 -9.579 13.496 1.00 97.44 331 TYR A O 1
ATOM 2611 N N . ALA A 1 332 ? -1.012 -9.132 13.650 1.00 96.75 332 ALA A N 1
ATOM 2612 C CA . ALA A 1 332 ? -1.101 -8.522 12.322 1.00 96.75 332 ALA A CA 1
ATOM 2613 C C . ALA A 1 332 ? -0.309 -7.204 12.216 1.00 96.75 332 ALA A C 1
ATOM 2615 O O . ALA A 1 332 ? 0.334 -6.958 11.200 1.00 96.75 332 ALA A O 1
ATOM 2616 N N . LEU A 1 333 ? -0.302 -6.376 13.269 1.00 97.31 333 LEU A N 1
ATOM 2617 C CA . LEU A 1 333 ? 0.513 -5.153 13.310 1.00 97.31 333 LEU A CA 1
ATOM 2618 C C . LEU A 1 333 ? 2.016 -5.454 13.377 1.00 97.31 333 LEU A C 1
ATOM 2620 O O . LEU A 1 333 ? 2.808 -4.774 12.729 1.00 97.31 333 LEU A O 1
ATOM 2624 N N . ILE A 1 334 ? 2.409 -6.484 14.133 1.00 97.50 334 ILE A N 1
ATOM 2625 C CA . ILE A 1 334 ? 3.801 -6.952 14.176 1.00 97.50 334 ILE A CA 1
ATOM 2626 C C . ILE A 1 334 ? 4.209 -7.496 12.802 1.00 97.50 334 ILE A C 1
ATOM 2628 O O . ILE A 1 334 ? 5.242 -7.087 12.276 1.00 97.50 334 ILE A O 1
ATOM 2632 N N . ALA A 1 335 ? 3.373 -8.344 12.193 1.00 95.69 335 ALA A N 1
ATOM 2633 C CA . ALA A 1 335 ? 3.603 -8.892 10.859 1.00 95.69 335 ALA A CA 1
ATOM 2634 C C . ALA A 1 335 ? 3.787 -7.784 9.816 1.00 95.69 335 ALA A C 1
ATOM 2636 O O . ALA A 1 335 ? 4.740 -7.841 9.048 1.00 95.69 335 ALA A O 1
ATOM 2637 N N . LEU A 1 336 ? 2.967 -6.726 9.857 1.00 94.88 336 LEU A N 1
ATOM 2638 C CA . LEU A 1 336 ? 3.098 -5.568 8.968 1.00 94.88 336 LEU A CA 1
ATOM 2639 C C . LEU A 1 336 ? 4.501 -4.934 9.043 1.00 94.88 336 LEU A C 1
ATOM 2641 O O . LEU A 1 336 ? 5.128 -4.684 8.014 1.00 94.88 336 LEU A O 1
ATOM 2645 N N . ALA A 1 337 ? 5.024 -4.696 10.251 1.00 96.12 337 ALA A N 1
ATOM 2646 C CA . ALA A 1 337 ? 6.364 -4.129 10.427 1.00 96.12 337 ALA A CA 1
ATOM 2647 C C . ALA A 1 337 ? 7.473 -5.095 9.993 1.00 96.12 337 ALA A C 1
ATOM 2649 O O . ALA A 1 337 ? 8.463 -4.682 9.379 1.00 96.12 337 ALA A O 1
ATOM 2650 N N . THR A 1 338 ? 7.309 -6.386 10.287 1.00 95.94 338 THR A N 1
ATOM 2651 C CA . THR A 1 338 ? 8.232 -7.434 9.847 1.00 95.94 338 THR A CA 1
ATOM 2652 C C . THR A 1 338 ? 8.283 -7.496 8.321 1.00 95.94 338 THR A C 1
ATOM 2654 O O . THR A 1 338 ? 9.368 -7.433 7.747 1.00 95.94 338 THR A O 1
ATOM 2657 N N . GLU A 1 339 ? 7.135 -7.529 7.650 1.00 95.12 339 GLU A N 1
ATOM 2658 C CA . GLU A 1 339 ? 7.022 -7.565 6.191 1.00 95.12 339 GLU A CA 1
ATOM 2659 C C . GLU A 1 339 ? 7.685 -6.345 5.539 1.00 95.12 339 GLU A C 1
ATOM 2661 O O . GLU A 1 339 ? 8.472 -6.513 4.607 1.00 95.12 339 GLU A O 1
ATOM 2666 N N . PHE A 1 340 ? 7.464 -5.128 6.055 1.00 94.62 340 PHE A N 1
ATOM 2667 C CA . PHE A 1 340 ? 8.175 -3.946 5.555 1.00 94.62 340 PHE A CA 1
ATOM 2668 C C . PHE A 1 340 ? 9.689 -4.026 5.785 1.00 94.62 340 PHE A C 1
ATOM 2670 O O . PHE A 1 340 ? 10.454 -3.655 4.896 1.00 94.62 340 PHE A O 1
ATOM 2677 N N . THR A 1 341 ? 10.141 -4.518 6.941 1.00 94.69 341 THR A N 1
ATOM 2678 C CA . THR A 1 341 ? 11.580 -4.663 7.235 1.00 94.69 341 THR A CA 1
ATOM 2679 C C . THR A 1 341 ? 12.247 -5.585 6.218 1.00 94.69 341 THR A C 1
ATOM 2681 O O . THR A 1 341 ? 13.249 -5.221 5.597 1.00 94.69 341 THR A O 1
ATOM 2684 N N . TRP A 1 342 ? 11.647 -6.753 5.983 1.00 94.25 342 TRP A N 1
ATOM 2685 C CA . TRP A 1 342 ? 12.123 -7.691 4.973 1.00 94.25 342 TRP A CA 1
ATOM 2686 C C . TRP A 1 342 ? 12.052 -7.089 3.566 1.00 94.25 342 TRP A C 1
ATOM 2688 O O . TRP A 1 342 ? 12.961 -7.302 2.768 1.00 94.25 342 TRP A O 1
ATOM 2698 N N . MET A 1 343 ? 11.012 -6.306 3.256 1.00 92.06 343 MET A N 1
ATOM 2699 C CA . MET A 1 343 ? 10.849 -5.663 1.947 1.00 92.06 343 MET A CA 1
ATOM 2700 C C . MET A 1 343 ? 12.006 -4.706 1.667 1.00 92.06 343 MET A C 1
ATOM 2702 O O . MET A 1 343 ? 12.584 -4.710 0.581 1.00 92.06 343 MET A O 1
ATOM 2706 N N . MET A 1 344 ? 12.367 -3.895 2.662 1.00 90.81 344 MET A N 1
ATOM 2707 C CA . MET A 1 344 ? 13.474 -2.949 2.553 1.00 90.81 344 MET A CA 1
ATOM 2708 C C . MET A 1 344 ? 14.812 -3.672 2.371 1.00 90.81 344 MET A C 1
ATOM 2710 O O . MET A 1 344 ? 15.613 -3.248 1.535 1.00 90.81 344 MET A O 1
ATOM 2714 N N . ALA A 1 345 ? 15.032 -4.776 3.092 1.00 91.06 345 ALA A N 1
ATOM 2715 C CA . ALA A 1 345 ? 16.227 -5.606 2.947 1.00 91.06 345 ALA A CA 1
ATOM 2716 C C . ALA A 1 345 ? 16.321 -6.235 1.545 1.00 91.06 345 ALA A C 1
ATOM 2718 O O . ALA A 1 345 ? 17.339 -6.086 0.866 1.00 91.06 345 ALA A O 1
ATOM 2719 N N . LEU A 1 346 ? 15.231 -6.850 1.073 1.00 91.50 346 LEU A N 1
ATOM 2720 C CA . LEU A 1 346 ? 15.133 -7.464 -0.252 1.00 91.50 346 LEU A CA 1
ATOM 2721 C C . LEU A 1 346 ? 15.407 -6.449 -1.370 1.00 91.50 346 LEU A C 1
ATOM 2723 O O . LEU A 1 346 ? 16.225 -6.698 -2.254 1.00 91.50 346 LEU A O 1
ATOM 2727 N N . MET A 1 347 ? 14.782 -5.270 -1.308 1.00 87.44 347 MET A N 1
ATOM 2728 C CA . MET A 1 347 ? 15.001 -4.214 -2.303 1.00 87.44 347 MET A CA 1
ATOM 2729 C C . MET A 1 347 ? 16.394 -3.586 -2.209 1.00 87.44 347 MET A C 1
ATOM 2731 O O . MET A 1 347 ? 16.922 -3.108 -3.214 1.00 87.44 347 MET A O 1
ATOM 2735 N N . GLY A 1 348 ? 17.001 -3.576 -1.019 1.00 85.88 348 GLY A N 1
ATOM 2736 C CA . GLY A 1 348 ? 18.409 -3.231 -0.833 1.00 85.88 348 GLY A CA 1
ATOM 2737 C C . GLY A 1 348 ? 19.321 -4.169 -1.620 1.00 85.88 348 GLY A C 1
ATOM 2738 O O . GLY A 1 348 ? 20.115 -3.691 -2.431 1.00 85.88 348 GLY A O 1
ATOM 2739 N N . TYR A 1 349 ? 19.128 -5.479 -1.446 1.00 87.88 349 TYR A N 1
ATOM 2740 C CA . TYR A 1 349 ? 19.874 -6.518 -2.153 1.00 87.88 349 TYR A CA 1
ATOM 2741 C C . TYR A 1 349 ? 19.702 -6.419 -3.676 1.00 87.88 349 TYR A C 1
ATOM 2743 O O . TYR A 1 349 ? 20.692 -6.264 -4.389 1.00 87.88 349 TYR A O 1
ATOM 2751 N N . ILE A 1 350 ? 18.458 -6.379 -4.173 1.00 85.06 350 ILE A N 1
ATOM 2752 C CA . ILE A 1 350 ? 18.163 -6.278 -5.615 1.00 85.06 350 ILE A CA 1
ATOM 2753 C C . ILE A 1 350 ? 18.881 -5.079 -6.250 1.00 85.06 350 ILE A C 1
ATOM 2755 O O . ILE A 1 350 ? 19.486 -5.213 -7.310 1.00 85.06 350 ILE A O 1
ATOM 2759 N N . ARG A 1 351 ? 18.857 -3.904 -5.605 1.00 78.62 351 ARG A N 1
ATOM 2760 C CA . ARG A 1 351 ? 19.545 -2.712 -6.130 1.00 78.62 351 ARG A CA 1
ATOM 2761 C C . ARG A 1 351 ? 21.062 -2.862 -6.138 1.00 78.62 351 ARG A C 1
ATOM 2763 O O . ARG A 1 351 ? 21.695 -2.378 -7.069 1.00 78.62 351 ARG A O 1
ATOM 2770 N N . SER A 1 352 ? 21.645 -3.492 -5.117 1.00 79.44 352 SER A N 1
ATOM 2771 C CA . SER A 1 352 ? 23.091 -3.738 -5.091 1.00 79.44 352 SER A CA 1
ATOM 2772 C C . SER A 1 352 ? 23.543 -4.737 -6.153 1.00 79.44 352 SER A C 1
ATOM 2774 O O . SER A 1 352 ? 24.655 -4.608 -6.638 1.00 79.44 352 SER A O 1
ATOM 2776 N N . SER A 1 353 ? 22.681 -5.678 -6.549 1.00 77.88 353 SER A N 1
ATOM 2777 C CA . SER A 1 353 ? 22.991 -6.707 -7.550 1.00 77.88 353 SER A CA 1
ATOM 2778 C C . SER A 1 353 ? 22.908 -6.233 -9.007 1.00 77.88 353 SER A C 1
ATOM 2780 O O . SER A 1 353 ? 23.260 -6.996 -9.900 1.00 77.88 353 SER A O 1
ATOM 2782 N N . VAL A 1 354 ? 22.390 -5.025 -9.263 1.00 69.31 354 VAL A N 1
ATOM 2783 C CA . VAL A 1 354 ? 22.244 -4.451 -10.621 1.00 69.31 354 VAL A CA 1
ATOM 2784 C C . VAL A 1 354 ? 23.251 -3.334 -10.908 1.00 69.31 354 VAL A C 1
ATOM 2786 O O . VAL A 1 354 ? 23.356 -2.886 -12.048 1.00 69.31 354 VAL A O 1
ATOM 2789 N N . ARG A 1 355 ? 23.997 -2.905 -9.886 1.00 64.06 355 ARG A N 1
ATOM 2790 C CA . ARG A 1 355 ? 25.227 -2.124 -10.057 1.00 64.06 355 ARG A CA 1
ATOM 2791 C C . ARG A 1 355 ? 26.319 -3.039 -10.585 1.00 64.06 355 ARG A C 1
ATOM 2793 O O . ARG A 1 355 ? 27.084 -2.561 -11.446 1.00 64.06 355 ARG A O 1
#

Sequence (355 aa):
MHLSIAVVLNVIGTVLMFLANSWIAFMMSPAGVDEQGRYLGNIWHAIHSALWNPLNVHRILGNMAFGGSVVAAYAAYRFLSAKTDEERAHYDWMGYVAMFIAVIFLIPLPFAGYWLMREVYAYRQQMGITLMGGLLAWLFIIQATMIGALFLSTSYYLWQCFGRMPGAERFQRYIKYLVFIAVVGLLVFITPHTIVMTPAELKAMGGQQHPVLGNYGVMSAKNGGINMLIIVTIVSFIWYQRGNLIPAVKWKLFGNIFMTCFFVVGSLNIIWLAIYGYFIPANVRIGLSVPQVATTMSCLLLMMPLNLAMLKGAKVAGPIQWGKMPARSQYALIALATEFTWMMALMGYIRSSVR

pLDDT: mean 91.87, std 6.25, range [64.06, 98.44]

Foldseek 3Di:
DVVVVVVVVVVVVLVVVLQVLQVLLCVLFPFCADPVRHHVPDVCRSRPGLLSVLVSLLVVLLVQLLQLLVQLLVLLVQLVVPPDLVSVLVSLVSNVVSLVSNLVSLLCNVVSVLVSLVSSCVRPVVLSCCCCVDDNVVLVLVLQLLNLLLLVLSLVLLLLLLLQAQQLVVVNVCVVVLVVQSVVLSVLQSQGLFDDDDPVVCVVCVHRGRPPSNLSNAPLSNLLSVLSSSLSSLVSVLSSVCSQWAQPDPCLVVLVVVLVVLSVVLNVLSNVSNVVLSVDDNVVSSVSSVSNSVSSVCNNVVNVVSSVVRRVVTDGSDDGRRSPGDSVSSVSSSSSSVSSVVSVVSVVVSSVVSD

Secondary structure (DSSP, 8-state):
-HHHHHHHHHHHHHHHHHHHHHHHHHHHS--SB-TT--B-S-HHHHHS-TTHHHHHHHHHHHHHHHHHHHHHHHHHHHHHH-SSHHHHHHHHHHHHHHHHHHHHHHTTHHHHHHHHHHHHHHH-HHHHIIIIISTTHHHHHHHHHHHHHHHHHHHHHHHHGGGGSTTTHHHHTTHHHHHHHHHHHHHHHH--SS----HHHHHHHTSSS-TTHHHHS-HHHHHHHHHHHHHHHHHHHHHHHTSSEE--STTHHHHHHHHHHHHHHHHHHHHHHHHHGGGS-HHHHGGGHHHHHHHHHHHHHHHHHHHHHHTTTPEE-S---TT---HHHHHHHHHHHHHHHHHHHHHHHHHHTT-

Radius of gyration: 22.43 Å; chains: 1; bounding box: 66×54×61 Å